Protein AF-A0A8H3BWT2-F1 (afdb_monomer)

Structure (mmCIF, N/CA/C/O backbone):
data_AF-A0A8H3BWT2-F1
#
_entry.id   AF-A0A8H3BWT2-F1
#
loop_
_atom_site.group_PDB
_atom_site.id
_atom_site.type_symbol
_atom_site.label_atom_id
_atom_site.label_alt_id
_atom_site.label_comp_id
_atom_site.label_asym_id
_atom_site.label_entity_id
_atom_site.label_seq_id
_atom_site.pdbx_PDB_ins_code
_atom_site.Cartn_x
_atom_site.Cartn_y
_atom_site.Cartn_z
_atom_site.occupancy
_atom_site.B_iso_or_equiv
_atom_site.auth_seq_id
_atom_site.auth_comp_id
_atom_site.auth_asym_id
_atom_site.auth_atom_id
_atom_site.pdbx_PDB_model_num
ATOM 1 N N . MET A 1 1 ? 42.948 -51.005 -4.855 1.00 46.84 1 MET A N 1
ATOM 2 C CA . MET A 1 1 ? 43.057 -49.739 -5.612 1.00 46.84 1 MET A CA 1
ATOM 3 C C . MET A 1 1 ? 42.759 -50.092 -7.062 1.00 46.84 1 MET A C 1
ATOM 5 O O . MET A 1 1 ? 43.559 -50.820 -7.632 1.00 46.84 1 MET A O 1
ATOM 9 N N . PRO A 1 2 ? 41.551 -49.793 -7.567 1.00 38.44 2 PRO A N 1
ATOM 10 C CA . PRO A 1 2 ? 41.119 -48.417 -7.789 1.00 38.44 2 PRO A CA 1
ATOM 11 C C . PRO A 1 2 ? 39.803 -48.060 -7.083 1.00 38.44 2 PRO A C 1
ATOM 13 O O . PRO A 1 2 ? 38.938 -48.896 -6.843 1.00 38.44 2 PRO A O 1
ATOM 16 N N . SER A 1 3 ? 39.710 -46.787 -6.723 1.00 37.66 3 SER A N 1
ATOM 17 C CA . SER A 1 3 ? 38.581 -46.099 -6.108 1.00 37.66 3 SER A CA 1
ATOM 18 C C . SER A 1 3 ? 37.602 -45.623 -7.184 1.00 37.66 3 SER A C 1
ATOM 20 O O . SER A 1 3 ? 37.907 -44.688 -7.923 1.00 37.66 3 SER A O 1
ATOM 22 N N . GLY A 1 4 ? 36.430 -46.253 -7.266 1.00 33.81 4 GLY A N 1
ATOM 23 C CA . GLY A 1 4 ? 35.291 -45.759 -8.039 1.00 33.81 4 GLY A CA 1
ATOM 24 C C . GLY A 1 4 ? 34.368 -44.949 -7.133 1.00 33.81 4 GLY A C 1
ATOM 25 O O . GLY A 1 4 ? 33.577 -45.523 -6.394 1.00 33.81 4 GLY A O 1
ATOM 26 N N . SER A 1 5 ? 34.502 -43.624 -7.162 1.00 36.56 5 SER A N 1
ATOM 27 C CA . SER A 1 5 ? 33.557 -42.695 -6.537 1.00 36.56 5 SER A CA 1
ATOM 28 C C . SER A 1 5 ? 32.309 -42.600 -7.417 1.00 36.56 5 SER A C 1
ATOM 30 O O . SER A 1 5 ? 32.328 -41.947 -8.459 1.00 36.56 5 SER A O 1
ATOM 32 N N . SER A 1 6 ? 31.235 -43.286 -7.033 1.00 37.12 6 SER A N 1
ATOM 33 C CA . SER A 1 6 ? 29.903 -43.076 -7.599 1.00 37.12 6 SER A CA 1
ATOM 34 C C . SER A 1 6 ? 29.218 -41.949 -6.827 1.00 37.12 6 SER A C 1
ATOM 36 O O . SER A 1 6 ? 28.710 -42.164 -5.725 1.00 37.12 6 SER A O 1
ATOM 38 N N . ALA A 1 7 ? 29.229 -40.740 -7.389 1.00 36.50 7 ALA A N 1
ATOM 39 C CA . ALA A 1 7 ? 28.410 -39.635 -6.904 1.00 36.50 7 ALA A CA 1
ATOM 40 C C . ALA A 1 7 ? 26.917 -39.985 -7.076 1.00 36.50 7 ALA A C 1
ATOM 42 O O . ALA A 1 7 ? 26.536 -40.468 -8.146 1.00 36.50 7 ALA A O 1
ATOM 43 N N . PRO A 1 8 ? 26.054 -39.758 -6.072 1.00 32.72 8 PRO A N 1
ATOM 44 C CA . PRO A 1 8 ? 24.625 -39.930 -6.253 1.00 32.72 8 PRO A CA 1
ATOM 45 C C . PRO A 1 8 ? 24.101 -38.784 -7.123 1.00 32.72 8 PRO A C 1
ATOM 47 O O . PRO A 1 8 ? 24.243 -37.609 -6.790 1.00 32.72 8 PRO A O 1
ATOM 50 N N . SER A 1 9 ? 23.491 -39.138 -8.251 1.00 33.38 9 SER A N 1
ATOM 51 C CA . SER A 1 9 ? 22.691 -38.237 -9.074 1.00 33.38 9 SER A CA 1
ATOM 52 C C . SER A 1 9 ? 21.528 -37.705 -8.235 1.00 33.38 9 SER A C 1
ATOM 54 O O . SER A 1 9 ? 20.567 -38.429 -7.965 1.00 33.38 9 SER A O 1
ATOM 56 N N . SER A 1 10 ? 21.607 -36.449 -7.804 1.00 34.12 10 SER A N 1
ATOM 57 C CA . SER A 1 10 ? 20.478 -35.746 -7.206 1.00 34.12 10 SER A CA 1
ATOM 58 C C . SER A 1 10 ? 19.463 -35.447 -8.305 1.00 34.12 10 SER A C 1
ATOM 60 O O . SER A 1 10 ? 19.559 -34.437 -9.000 1.00 34.12 10 SER A O 1
ATOM 62 N N . ALA A 1 11 ? 18.498 -36.346 -8.488 1.00 32.56 11 ALA A N 1
ATOM 63 C CA . ALA A 1 11 ? 17.270 -36.013 -9.185 1.00 32.56 11 ALA A CA 1
ATOM 64 C C . ALA A 1 11 ? 16.617 -34.855 -8.418 1.00 32.56 11 ALA A C 1
ATOM 66 O O . ALA A 1 11 ? 16.155 -35.036 -7.291 1.00 32.56 11 ALA A O 1
ATOM 67 N N . SER A 1 12 ? 16.625 -33.654 -8.998 1.00 37.91 12 SER A N 1
ATOM 68 C CA . SER A 1 12 ? 15.836 -32.536 -8.498 1.00 37.91 12 SER A CA 1
ATOM 69 C C . SER A 1 12 ? 14.369 -32.899 -8.705 1.00 37.91 12 SER A C 1
ATOM 71 O O . SER A 1 12 ? 13.785 -32.644 -9.758 1.00 37.91 12 SER A O 1
ATOM 73 N N . SER A 1 13 ? 13.774 -33.565 -7.718 1.00 38.09 13 SER A N 1
ATOM 74 C CA . SER A 1 13 ? 12.328 -33.672 -7.621 1.00 38.09 13 SER A CA 1
ATOM 75 C C . SER A 1 13 ? 11.798 -32.243 -7.575 1.00 38.09 13 SER A C 1
ATOM 77 O O . SER A 1 13 ? 12.021 -31.546 -6.583 1.00 38.09 13 SER A O 1
ATOM 79 N N . GLY A 1 14 ? 11.174 -31.795 -8.665 1.00 44.41 14 GLY A N 1
ATOM 80 C CA . GLY A 1 14 ? 10.515 -30.499 -8.771 1.00 44.41 14 GLY A CA 1
ATOM 81 C C . GLY A 1 14 ? 9.333 -30.436 -7.814 1.00 44.41 14 GLY A C 1
ATOM 82 O O . GLY A 1 14 ? 8.190 -30.601 -8.222 1.00 44.41 14 GLY A O 1
ATOM 83 N N . ARG A 1 15 ? 9.613 -30.257 -6.522 1.00 41.34 15 ARG A N 1
ATOM 84 C CA . ARG A 1 15 ? 8.607 -29.841 -5.556 1.00 41.34 15 ARG A CA 1
ATOM 85 C C . ARG A 1 15 ? 8.351 -28.367 -5.815 1.00 41.34 15 ARG A C 1
ATOM 87 O O . ARG A 1 15 ? 9.268 -27.556 -5.698 1.00 41.34 15 ARG A O 1
ATOM 94 N N . SER A 1 16 ? 7.119 -28.062 -6.199 1.00 50.91 16 SER A N 1
ATOM 95 C CA . SER A 1 16 ? 6.571 -26.715 -6.178 1.00 50.91 16 SER A CA 1
ATOM 96 C C . SER A 1 16 ? 6.899 -26.072 -4.827 1.00 50.91 16 SER A C 1
ATOM 98 O O . SER A 1 16 ? 6.669 -26.649 -3.765 1.00 50.91 16 SER A O 1
ATOM 100 N N . SER A 1 17 ? 7.517 -24.892 -4.861 1.00 54.22 17 SER A N 1
ATOM 101 C CA . SER A 1 17 ? 7.654 -24.044 -3.678 1.00 54.22 17 SER A CA 1
ATOM 102 C C . SER A 1 17 ? 6.251 -23.663 -3.175 1.00 54.22 17 SER A C 1
ATOM 104 O O . SER A 1 17 ? 5.370 -23.437 -4.008 1.00 54.22 17 SER A O 1
ATOM 106 N N . PRO A 1 18 ? 6.016 -23.509 -1.860 1.00 53.41 18 PRO A N 1
ATOM 107 C CA . PRO A 1 18 ? 4.756 -22.976 -1.331 1.00 53.41 18 PRO A CA 1
ATOM 108 C C . PRO A 1 18 ? 4.346 -21.643 -1.978 1.00 53.41 18 PRO A C 1
ATOM 110 O O . PRO A 1 18 ? 3.163 -21.369 -2.149 1.00 53.41 18 PRO A O 1
ATOM 113 N N . VAL A 1 19 ? 5.327 -20.843 -2.413 1.00 51.91 19 VAL A N 1
ATOM 114 C CA . VAL A 1 19 ? 5.104 -19.622 -3.203 1.00 51.91 19 VAL A CA 1
ATOM 115 C C . VAL A 1 19 ? 4.586 -19.958 -4.601 1.00 51.91 19 VAL A C 1
ATOM 117 O O . VAL A 1 19 ? 3.608 -19.369 -5.042 1.00 51.91 19 VAL A O 1
ATOM 120 N N . SER A 1 20 ? 5.156 -20.954 -5.283 1.00 56.00 20 SER A N 1
ATOM 121 C CA . SER A 1 20 ? 4.643 -21.390 -6.590 1.00 56.00 20 SER A CA 1
ATOM 122 C C . SER A 1 20 ? 3.237 -21.990 -6.523 1.00 56.00 20 SER A C 1
ATOM 124 O O . SER A 1 20 ? 2.512 -21.897 -7.500 1.00 56.00 20 SER A O 1
ATOM 126 N N . GLU A 1 21 ? 2.820 -22.552 -5.384 1.00 60.03 21 GLU A N 1
ATOM 127 C CA . GLU A 1 21 ? 1.434 -22.993 -5.174 1.00 60.03 21 GLU A CA 1
ATOM 128 C C . GLU A 1 21 ? 0.511 -21.808 -4.875 1.00 60.03 21 GLU A C 1
ATOM 130 O O . GLU A 1 21 ? -0.537 -21.681 -5.510 1.00 60.03 21 GLU A O 1
ATOM 135 N N . ALA A 1 22 ? 0.928 -20.895 -3.989 1.00 61.72 22 ALA A N 1
ATOM 136 C CA . ALA A 1 22 ? 0.181 -19.681 -3.649 1.00 61.72 22 ALA A CA 1
ATOM 137 C C . ALA A 1 22 ? -0.027 -18.747 -4.854 1.00 61.72 22 ALA A C 1
ATOM 139 O O . ALA A 1 22 ? -1.056 -18.083 -4.954 1.00 61.72 22 ALA A O 1
ATOM 140 N N . PHE A 1 23 ? 0.924 -18.731 -5.790 1.00 63.38 23 PHE A N 1
ATOM 141 C CA . PHE A 1 23 ? 0.876 -17.941 -7.021 1.00 63.38 23 PHE A CA 1
ATOM 142 C C . PHE A 1 23 ? 0.720 -18.805 -8.281 1.00 63.38 23 PHE A C 1
ATOM 144 O O . PHE A 1 23 ? 0.950 -18.317 -9.382 1.00 63.38 23 PHE A O 1
ATOM 151 N N . SER A 1 24 ? 0.287 -20.064 -8.153 1.00 51.22 24 SER A N 1
ATOM 152 C CA . SER A 1 24 ? 0.116 -20.997 -9.286 1.00 51.22 24 SER A CA 1
ATOM 153 C C . SER A 1 24 ? -0.870 -20.506 -10.354 1.00 51.22 24 SER A C 1
ATOM 155 O O . SER A 1 24 ? -0.770 -20.900 -11.512 1.00 51.22 24 SER A O 1
ATOM 157 N N . GLY A 1 25 ? -1.801 -19.618 -9.985 1.00 44.16 25 GLY A N 1
ATOM 158 C CA . GLY A 1 25 ? -2.715 -18.942 -10.914 1.00 44.16 25 GLY A CA 1
ATOM 159 C C . GLY A 1 25 ? -2.110 -17.736 -11.645 1.00 44.16 25 GLY A C 1
ATOM 160 O O . GLY A 1 25 ? -2.735 -17.199 -12.558 1.00 44.16 25 GLY A O 1
ATOM 161 N N . PHE A 1 26 ? -0.908 -17.298 -11.267 1.00 43.75 26 PHE A N 1
ATOM 162 C CA . PHE A 1 26 ? -0.169 -16.228 -11.929 1.00 43.75 26 PHE A CA 1
ATOM 163 C C . PHE A 1 26 ? 0.691 -16.857 -13.034 1.00 43.75 26 PHE A C 1
ATOM 165 O O . PHE A 1 26 ? 1.885 -17.090 -12.856 1.00 43.75 26 PHE A O 1
ATOM 172 N N . SER A 1 27 ? 0.065 -17.219 -14.162 1.00 40.38 27 SER A N 1
ATOM 173 C CA . SER A 1 27 ? 0.785 -17.814 -15.298 1.00 40.38 27 SER A CA 1
ATOM 174 C C . SER A 1 27 ? 1.920 -16.883 -15.732 1.00 40.38 27 SER A C 1
ATOM 176 O O . SER A 1 27 ? 1.685 -15.745 -16.139 1.00 40.38 27 SER A O 1
ATOM 178 N N . ALA A 1 28 ? 3.152 -17.388 -15.672 1.00 44.16 28 ALA A N 1
ATOM 179 C CA . ALA A 1 28 ? 4.341 -16.746 -16.228 1.00 44.16 28 ALA A CA 1
ATOM 180 C C . ALA A 1 28 ? 4.421 -16.882 -17.761 1.00 44.16 28 ALA A C 1
ATOM 182 O O . ALA A 1 28 ? 5.442 -16.536 -18.355 1.00 44.16 28 ALA A O 1
ATOM 183 N N . ASP A 1 29 ? 3.351 -17.350 -18.412 1.00 38.25 29 ASP A N 1
ATOM 184 C CA . ASP A 1 29 ? 3.233 -17.390 -19.867 1.00 38.25 29 ASP A CA 1
ATOM 185 C C . ASP A 1 29 ? 2.978 -15.977 -20.397 1.00 38.25 29 ASP A C 1
ATOM 187 O O . ASP A 1 29 ? 1.915 -15.625 -20.911 1.00 38.25 29 ASP A O 1
ATOM 191 N N . SER A 1 30 ? 3.992 -15.123 -20.291 1.00 44.81 30 SER A N 1
ATOM 192 C CA . SER A 1 30 ? 4.161 -14.103 -21.304 1.00 44.81 30 SER A CA 1
ATOM 193 C C . SER A 1 30 ? 4.631 -14.820 -22.564 1.00 44.81 30 SER A C 1
ATOM 195 O O . SER A 1 30 ? 5.834 -14.930 -22.803 1.00 44.81 30 SER A O 1
ATOM 197 N N . ASP A 1 31 ? 3.688 -15.292 -23.378 1.00 38.16 31 ASP A N 1
ATOM 198 C CA . ASP A 1 31 ? 3.945 -15.589 -24.785 1.00 38.16 31 ASP A CA 1
ATOM 199 C C . ASP A 1 31 ? 4.340 -14.275 -25.476 1.00 38.16 31 ASP A C 1
ATOM 201 O O . ASP A 1 31 ? 3.558 -13.604 -26.153 1.00 38.16 31 ASP A O 1
ATOM 205 N N . VAL A 1 32 ? 5.594 -13.865 -25.297 1.00 45.97 32 VAL A N 1
ATOM 206 C CA . VAL A 1 32 ? 6.267 -12.986 -26.244 1.00 45.97 32 VAL A CA 1
ATOM 207 C C . VAL A 1 32 ? 6.689 -13.899 -27.384 1.00 45.97 32 VAL A C 1
ATOM 209 O O . VAL A 1 32 ? 7.834 -14.342 -27.472 1.00 45.97 32 VAL A O 1
ATOM 212 N N . SER A 1 33 ? 5.712 -14.238 -28.231 1.00 36.94 33 SER A N 1
ATOM 213 C CA . SER A 1 33 ? 5.951 -14.972 -29.467 1.00 36.94 33 SER A CA 1
ATOM 214 C C . SER A 1 33 ? 7.025 -14.235 -30.265 1.00 36.94 33 SER A C 1
ATOM 216 O O . SER A 1 33 ? 6.806 -13.145 -30.796 1.00 36.94 33 SER A O 1
ATOM 218 N N . SER A 1 34 ? 8.215 -14.831 -30.325 1.00 40.00 34 SER A N 1
ATOM 219 C CA . SER A 1 34 ? 9.343 -14.361 -31.130 1.00 40.00 34 SER A CA 1
ATOM 220 C C . SER A 1 34 ? 9.176 -14.850 -32.565 1.00 40.00 34 SER A C 1
ATOM 222 O O . SER A 1 34 ? 10.038 -15.518 -33.128 1.00 40.00 34 SER A O 1
ATOM 224 N N . SER A 1 35 ? 8.024 -14.565 -33.160 1.00 46.50 35 SER A N 1
ATOM 225 C CA . SER A 1 35 ? 7.781 -14.820 -34.570 1.00 46.50 35 SER A CA 1
ATOM 226 C C . SER A 1 35 ? 6.892 -13.712 -35.100 1.00 46.50 35 SER A C 1
ATOM 228 O O . SER A 1 35 ? 5.804 -13.513 -34.580 1.00 46.50 35 SER A O 1
ATOM 230 N N . ASN A 1 36 ? 7.405 -12.939 -36.062 1.00 41.62 36 ASN A N 1
ATOM 231 C CA . ASN A 1 36 ? 6.625 -12.333 -37.143 1.00 41.62 36 ASN A CA 1
ATOM 232 C C . ASN A 1 36 ? 7.563 -11.658 -38.153 1.00 41.62 36 ASN A C 1
ATOM 234 O O . ASN A 1 36 ? 7.698 -10.439 -38.224 1.00 41.62 36 ASN A O 1
ATOM 238 N N . THR A 1 37 ? 8.179 -12.481 -39.000 1.00 47.28 37 THR A N 1
ATOM 239 C CA . THR A 1 37 ? 8.434 -12.087 -40.388 1.00 47.28 37 THR A CA 1
ATOM 240 C C . THR A 1 37 ? 7.122 -12.277 -41.145 1.00 47.28 37 THR A C 1
ATOM 242 O O . THR A 1 37 ? 6.870 -13.356 -41.666 1.00 47.28 37 THR A O 1
ATOM 245 N N . SER A 1 38 ? 6.247 -11.270 -41.153 1.00 41.75 38 SER A N 1
ATOM 246 C CA . SER A 1 38 ? 5.152 -11.140 -42.128 1.00 41.75 38 SER A CA 1
ATOM 247 C C . SER A 1 38 ? 4.589 -9.722 -42.086 1.00 41.75 38 SER A C 1
ATOM 249 O O . SER A 1 38 ? 4.064 -9.254 -41.082 1.00 41.75 38 SER A O 1
ATOM 251 N N . THR A 1 39 ? 4.755 -9.019 -43.198 1.00 48.47 39 THR A N 1
ATOM 252 C CA . THR A 1 39 ? 4.295 -7.656 -43.450 1.00 48.47 39 THR A CA 1
ATOM 253 C C . THR A 1 39 ? 2.776 -7.612 -43.639 1.00 48.47 39 THR A C 1
ATOM 255 O O . THR A 1 39 ? 2.290 -7.833 -44.745 1.00 48.47 39 THR A O 1
ATOM 258 N N . SER A 1 40 ? 2.023 -7.275 -42.591 1.00 43.25 40 SER A N 1
ATOM 259 C CA . SER A 1 40 ? 0.648 -6.766 -42.714 1.00 43.25 40 SER A CA 1
ATOM 260 C C . SER A 1 40 ? 0.244 -5.985 -41.458 1.00 43.25 40 SER A C 1
ATOM 262 O O . SER A 1 40 ? 0.289 -6.538 -40.366 1.00 43.25 40 SER A O 1
ATOM 264 N N . SER A 1 41 ? -0.185 -4.727 -41.648 1.00 44.03 41 SER A N 1
ATOM 265 C CA . SER A 1 41 ? -0.594 -3.724 -40.640 1.00 44.03 41 SER A CA 1
ATOM 266 C C . SER A 1 41 ? 0.546 -3.052 -39.847 1.00 44.03 41 SER A C 1
ATOM 268 O O . SER A 1 41 ? 0.853 -3.394 -38.712 1.00 44.03 41 SER A O 1
ATOM 270 N N . LEU A 1 42 ? 1.160 -2.022 -40.441 1.00 47.16 42 LEU A N 1
ATOM 271 C CA . LEU A 1 42 ? 2.241 -1.223 -39.837 1.00 47.16 42 LEU A CA 1
ATOM 272 C C . LEU A 1 42 ? 1.802 -0.293 -38.681 1.00 47.16 42 LEU A C 1
ATOM 274 O O . LEU A 1 42 ? 2.648 0.410 -38.136 1.00 47.16 42 LEU A O 1
ATOM 278 N N . PHE A 1 43 ? 0.522 -0.283 -38.284 1.00 47.41 43 PHE A N 1
ATOM 279 C CA . PHE A 1 43 ? 0.013 0.639 -37.255 1.00 47.41 43 PHE A CA 1
ATOM 280 C C . PHE A 1 43 ? -0.937 0.029 -36.210 1.00 47.41 43 PHE A C 1
ATOM 282 O O . PHE A 1 43 ? -1.535 0.786 -35.455 1.00 47.41 43 PHE A O 1
ATOM 289 N N . ASP A 1 44 ? -1.024 -1.299 -36.078 1.00 49.03 44 ASP A N 1
ATOM 290 C CA . ASP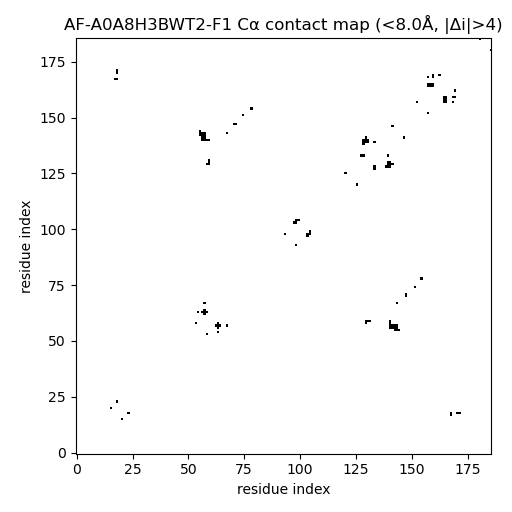 A 1 44 ? -1.925 -1.933 -35.091 1.00 49.03 44 ASP A CA 1
ATOM 291 C C . ASP A 1 44 ? -1.211 -2.879 -34.102 1.00 49.03 44 ASP A C 1
ATOM 293 O O . ASP A 1 44 ? -1.704 -3.930 -33.708 1.00 49.03 44 ASP A O 1
ATOM 297 N N . THR A 1 45 ? 0.021 -2.535 -33.713 1.00 52.59 45 THR A N 1
ATOM 298 C CA . THR A 1 45 ? 0.800 -3.274 -32.686 1.00 52.59 45 THR A CA 1
ATOM 299 C C . THR A 1 45 ? 1.376 -2.357 -31.599 1.00 52.59 45 THR A C 1
ATOM 301 O O . THR A 1 45 ? 1.951 -2.824 -30.612 1.00 52.59 45 THR A O 1
ATOM 304 N N . SER A 1 46 ? 1.265 -1.035 -31.767 1.00 54.75 46 SER A N 1
ATOM 305 C CA . SER A 1 46 ? 1.651 -0.056 -30.744 1.00 54.75 46 SER A CA 1
ATOM 306 C C . SER A 1 46 ? 0.576 0.093 -29.670 1.00 54.75 46 SER A C 1
ATOM 308 O O . SER A 1 46 ? 0.934 0.227 -28.502 1.00 54.75 46 SER A O 1
ATOM 310 N N . CYS A 1 47 ? -0.705 -0.005 -30.054 1.00 59.50 47 CYS A N 1
ATOM 311 C CA . CYS A 1 47 ? -1.845 0.098 -29.145 1.00 59.50 47 CYS A CA 1
ATOM 312 C C . CYS A 1 47 ? -1.745 -0.969 -28.048 1.00 59.50 47 CYS A C 1
ATOM 314 O O . CYS A 1 47 ? -1.547 -0.639 -26.889 1.00 59.50 47 CYS A O 1
ATOM 316 N N . THR A 1 48 ? -1.652 -2.249 -28.416 1.00 79.75 48 THR A N 1
ATOM 317 C CA . THR A 1 48 ? -1.701 -3.360 -27.448 1.00 79.75 48 THR A CA 1
ATOM 318 C C . THR A 1 48 ? -0.564 -3.364 -26.419 1.00 79.75 48 THR A C 1
ATOM 320 O O . THR A 1 48 ? -0.783 -3.696 -25.255 1.00 79.75 48 THR A O 1
ATOM 323 N N . ARG A 1 49 ? 0.669 -2.991 -26.797 1.00 84.75 49 ARG A N 1
ATOM 324 C CA . ARG A 1 49 ? 1.795 -2.904 -25.843 1.00 84.75 49 ARG A CA 1
ATOM 325 C C . ARG A 1 49 ? 1.688 -1.685 -24.936 1.00 84.75 49 ARG A C 1
ATOM 327 O O . ARG A 1 49 ? 2.016 -1.787 -23.756 1.00 84.75 49 ARG A O 1
ATOM 334 N N . HIS A 1 50 ? 1.257 -0.552 -25.483 1.00 88.38 50 HIS A N 1
ATOM 335 C CA . HIS A 1 50 ? 1.055 0.653 -24.694 1.00 88.38 50 HIS A CA 1
ATOM 336 C C . HIS A 1 50 ? -0.119 0.485 -23.727 1.00 88.38 50 HIS A C 1
ATOM 338 O O . HIS A 1 50 ? 0.026 0.828 -22.562 1.00 88.38 50 HIS A O 1
ATOM 344 N N . ASP A 1 51 ? -1.204 -0.158 -24.162 1.00 91.50 51 ASP A N 1
ATOM 345 C CA . ASP A 1 51 ? -2.361 -0.506 -23.333 1.00 91.50 51 ASP A CA 1
ATOM 346 C C . ASP A 1 51 ? -1.944 -1.385 -22.144 1.00 91.50 51 ASP A C 1
ATOM 348 O O . ASP A 1 51 ? -2.316 -1.118 -21.001 1.00 91.50 51 ASP A O 1
ATOM 352 N N . ARG A 1 52 ? -1.090 -2.394 -22.384 1.00 91.56 52 ARG A N 1
ATOM 353 C CA . ARG A 1 52 ? -0.538 -3.248 -21.316 1.00 91.56 52 ARG A CA 1
ATOM 354 C C . ARG A 1 52 ? 0.258 -2.457 -20.282 1.00 91.56 52 ARG A C 1
ATOM 356 O O . ARG A 1 52 ? 0.095 -2.701 -19.092 1.00 91.56 52 ARG A O 1
ATOM 363 N N . LEU A 1 53 ? 1.110 -1.530 -20.721 1.00 91.88 53 LEU A N 1
ATOM 364 C CA . LEU A 1 53 ? 1.861 -0.663 -19.808 1.00 91.88 53 LEU A CA 1
ATOM 365 C C . LEU A 1 53 ? 0.936 0.319 -19.089 1.00 91.88 53 LEU A C 1
ATOM 367 O O . LEU A 1 53 ? 1.096 0.534 -17.894 1.00 91.88 53 LEU A O 1
ATOM 371 N N . GLY A 1 54 ? -0.059 0.866 -19.787 1.00 93.88 54 GLY A N 1
ATOM 372 C CA . GLY A 1 54 ? -1.067 1.755 -19.220 1.00 93.88 54 GLY A CA 1
ATOM 373 C C . GLY A 1 54 ? -1.826 1.118 -18.057 1.00 93.88 54 GLY A C 1
ATOM 374 O O . GLY A 1 54 ? -2.172 1.816 -17.113 1.00 93.88 54 GLY A O 1
ATOM 375 N N . ALA A 1 55 ? -2.009 -0.206 -18.064 1.00 95.25 55 ALA A N 1
ATOM 376 C CA . ALA A 1 55 ? -2.643 -0.942 -16.970 1.00 95.25 55 ALA A CA 1
ATOM 377 C C . ALA A 1 55 ? -1.775 -1.078 -15.700 1.00 95.25 55 ALA A C 1
ATOM 379 O O . ALA A 1 55 ? -2.289 -1.448 -14.646 1.00 95.25 55 ALA A O 1
ATOM 380 N N . TRP A 1 56 ? -0.465 -0.820 -15.771 1.00 96.00 56 TRP A N 1
ATOM 381 C CA . TRP A 1 56 ? 0.453 -1.000 -14.637 1.00 96.00 56 TRP A CA 1
ATOM 382 C C . TRP A 1 56 ? 0.604 0.237 -13.753 1.00 96.00 56 TRP A C 1
ATOM 384 O O . TRP A 1 56 ? 1.218 0.133 -12.694 1.00 96.00 56 TRP A O 1
ATOM 394 N N . PHE A 1 57 ? 0.059 1.385 -14.150 1.00 97.25 57 PHE A N 1
ATOM 395 C CA . PHE A 1 57 ? 0.230 2.663 -13.452 1.00 97.25 57 PHE A CA 1
ATOM 396 C C . PHE A 1 57 ? -1.119 3.304 -13.133 1.00 97.25 57 PHE A C 1
ATOM 398 O O . PHE A 1 57 ? -2.136 2.969 -13.740 1.00 97.25 57 PHE A O 1
ATOM 405 N N . LEU A 1 58 ? -1.140 4.231 -12.173 1.00 97.44 58 LEU A N 1
ATOM 406 C CA . LEU A 1 58 ? -2.358 4.976 -11.851 1.00 97.44 58 LEU A CA 1
ATOM 407 C C . LEU A 1 58 ? -2.704 5.964 -12.973 1.00 97.44 58 LEU A C 1
ATOM 409 O O . LEU A 1 58 ? -3.878 6.123 -13.322 1.00 97.44 58 LEU A O 1
ATOM 413 N N . GLY A 1 59 ? -1.664 6.567 -13.548 1.00 96.38 59 GLY A N 1
ATOM 414 C CA . GLY A 1 59 ? -1.739 7.436 -14.709 1.00 96.38 59 GLY A CA 1
ATOM 415 C C 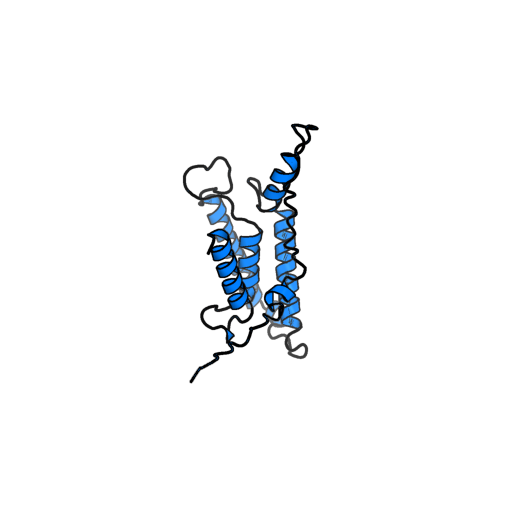. GLY A 1 59 ? -1.664 8.928 -14.352 1.00 96.38 59 GLY A C 1
ATOM 416 O O . GLY A 1 59 ? -2.004 9.327 -13.231 1.00 96.38 59 GLY A O 1
ATOM 417 N N . PRO A 1 60 ? -1.235 9.790 -15.296 1.00 96.69 60 PRO A N 1
ATOM 418 C CA . PRO A 1 60 ? -1.011 11.218 -15.051 1.00 96.69 60 PRO A CA 1
ATOM 419 C C . PRO A 1 60 ? -2.225 11.996 -14.538 1.00 96.69 60 PRO A C 1
ATOM 421 O O . PRO A 1 60 ? -2.070 13.074 -13.951 1.00 96.69 60 PRO A O 1
ATOM 424 N N . LYS A 1 61 ? -3.432 11.502 -14.818 1.00 97.00 61 LYS A N 1
ATOM 425 C CA . LYS A 1 61 ? -4.712 12.081 -14.397 1.00 97.00 61 LYS A CA 1
ATOM 426 C C . LYS A 1 61 ? -5.538 11.107 -13.564 1.00 97.00 61 LYS A C 1
ATOM 428 O O . LYS A 1 61 ? -6.736 11.325 -13.401 1.00 97.00 61 LYS A O 1
ATOM 433 N N . ALA A 1 62 ? -4.890 10.091 -13.000 1.00 97.25 62 ALA A N 1
ATOM 434 C CA . ALA A 1 62 ? -5.526 9.031 -12.239 1.00 97.25 62 ALA A CA 1
ATOM 435 C C . ALA A 1 62 ? -6.614 8.292 -13.038 1.00 97.25 62 ALA A C 1
ATOM 437 O O . ALA A 1 62 ? -7.669 7.940 -12.512 1.00 97.25 62 ALA A O 1
ATOM 438 N N . GLU A 1 63 ? -6.345 8.049 -14.320 1.00 98.12 63 GLU A N 1
ATOM 439 C CA . GLU A 1 63 ? -7.224 7.359 -15.264 1.00 98.12 63 GLU A CA 1
ATOM 440 C C . GLU A 1 63 ? -7.660 5.983 -14.731 1.00 98.12 63 GLU A C 1
ATOM 442 O O . GLU A 1 63 ? -8.811 5.583 -14.907 1.00 98.12 63 GLU A O 1
ATOM 447 N N . ASN A 1 64 ? -6.779 5.305 -13.986 1.00 97.94 64 ASN A N 1
ATOM 448 C CA . ASN A 1 64 ? -7.028 3.982 -13.410 1.00 97.94 64 ASN A CA 1
ATOM 449 C C . ASN A 1 64 ? -7.484 4.007 -11.937 1.00 97.94 64 ASN A C 1
ATOM 451 O O . ASN A 1 64 ? -7.470 2.973 -11.265 1.00 97.94 64 ASN A O 1
ATOM 455 N N . ILE A 1 65 ? -7.921 5.155 -11.400 1.00 97.88 65 ILE A N 1
ATOM 456 C CA . ILE A 1 65 ? -8.295 5.278 -9.977 1.00 97.88 65 ILE A CA 1
ATOM 457 C C . ILE A 1 65 ? -9.444 4.350 -9.562 1.00 97.88 65 ILE A C 1
ATOM 459 O O . ILE A 1 65 ? -9.491 3.898 -8.418 1.00 97.88 65 ILE A O 1
ATOM 463 N N . GLY A 1 66 ? -10.365 4.049 -10.483 1.00 98.38 66 GLY A N 1
ATOM 464 C CA . GLY A 1 66 ? -11.456 3.104 -10.238 1.00 98.38 66 GLY A CA 1
ATOM 465 C C . GLY A 1 66 ? -10.931 1.709 -9.898 1.00 98.38 66 GLY A C 1
ATOM 466 O O . GLY A 1 66 ? -11.349 1.125 -8.898 1.00 98.38 66 GLY A O 1
ATOM 467 N N . PHE A 1 67 ? -9.949 1.230 -10.667 1.00 98.12 67 PHE A N 1
ATOM 468 C CA . PHE A 1 67 ? -9.288 -0.050 -10.422 1.00 98.12 67 PHE A CA 1
ATOM 469 C C . PHE A 1 67 ? -8.504 -0.037 -9.112 1.00 98.12 67 PHE A C 1
ATOM 471 O O . PHE A 1 67 ? -8.636 -0.967 -8.324 1.00 98.12 67 PHE A O 1
ATOM 478 N N . LEU A 1 68 ? -7.759 1.037 -8.819 1.00 97.88 68 LEU A N 1
ATOM 479 C CA . LEU A 1 68 ? -7.029 1.149 -7.552 1.00 97.88 68 LEU A CA 1
ATOM 480 C C . LEU A 1 68 ? -7.968 1.017 -6.342 1.00 97.88 68 LEU A C 1
ATOM 482 O O . LEU A 1 68 ? -7.689 0.239 -5.434 1.00 97.88 68 LEU A O 1
ATOM 486 N N . LYS A 1 69 ? -9.104 1.727 -6.341 1.00 98.25 69 LYS A N 1
ATOM 487 C CA . LYS A 1 69 ? -10.107 1.621 -5.266 1.00 98.25 69 LYS A CA 1
ATOM 488 C C . LYS A 1 69 ? -10.658 0.202 -5.136 1.00 98.25 69 LYS A C 1
ATOM 490 O O . LYS A 1 69 ? -10.789 -0.297 -4.023 1.00 98.25 69 LYS A O 1
ATOM 495 N N . GLN A 1 70 ? -10.953 -0.449 -6.261 1.00 98.38 70 GLN A N 1
ATOM 496 C CA . GLN A 1 70 ? -11.421 -1.833 -6.268 1.00 98.38 70 GLN A CA 1
ATOM 497 C C . GLN A 1 70 ? -10.378 -2.782 -5.664 1.00 98.38 70 GLN A C 1
ATOM 499 O O . GLN A 1 70 ? -10.721 -3.581 -4.800 1.00 98.38 70 GLN A O 1
ATOM 504 N N . PHE A 1 71 ? -9.112 -2.670 -6.069 1.00 98.00 71 PHE A N 1
ATOM 505 C CA . PHE A 1 71 ? -8.042 -3.523 -5.557 1.00 98.00 71 PHE A CA 1
ATOM 506 C C . PHE A 1 71 ? -7.791 -3.311 -4.064 1.00 98.00 71 PHE A C 1
ATOM 508 O O . PHE A 1 71 ? -7.621 -4.287 -3.341 1.00 98.00 71 PHE A O 1
ATOM 515 N N . LEU A 1 72 ? -7.817 -2.065 -3.582 1.00 97.88 72 LEU A N 1
ATOM 516 C CA . LEU A 1 72 ? -7.676 -1.775 -2.152 1.00 97.88 72 LEU A CA 1
ATOM 517 C C . LEU A 1 72 ? -8.827 -2.364 -1.326 1.00 97.88 72 LEU A C 1
ATOM 519 O O . LEU A 1 72 ? -8.575 -2.911 -0.254 1.00 97.88 72 LEU A O 1
ATOM 523 N N . ASN A 1 73 ? -10.061 -2.323 -1.838 1.00 98.25 73 ASN A N 1
ATOM 524 C CA . ASN A 1 73 ? -11.190 -3.000 -1.196 1.00 98.25 73 ASN A CA 1
ATOM 525 C C . ASN A 1 73 ? -10.980 -4.517 -1.162 1.00 98.25 73 ASN A C 1
ATOM 527 O O . ASN A 1 73 ? -11.127 -5.118 -0.107 1.00 98.25 73 ASN A O 1
ATOM 531 N N . SER A 1 74 ? -10.544 -5.129 -2.269 1.00 97.94 74 SER A N 1
ATOM 532 C CA . SER A 1 74 ? -10.234 -6.563 -2.280 1.00 97.94 74 SER A CA 1
ATOM 533 C C . SER A 1 74 ? -9.141 -6.926 -1.272 1.00 97.94 74 SER A C 1
ATOM 535 O O . SER A 1 74 ? -9.279 -7.914 -0.562 1.00 97.94 74 SER A O 1
ATOM 537 N N . VAL A 1 75 ? -8.084 -6.117 -1.141 1.00 98.06 75 VAL A N 1
ATOM 538 C CA . VAL A 1 75 ? -7.050 -6.324 -0.112 1.00 98.06 75 VAL A CA 1
ATOM 539 C C . VAL A 1 75 ? -7.649 -6.269 1.299 1.00 98.06 75 VAL A C 1
ATOM 541 O O . VAL A 1 75 ? -7.304 -7.105 2.138 1.00 98.06 75 VAL A O 1
ATOM 544 N N . ALA A 1 76 ? -8.554 -5.324 1.567 1.00 98.00 76 ALA A N 1
ATOM 545 C CA . ALA A 1 76 ? -9.244 -5.227 2.852 1.00 98.00 76 ALA A CA 1
ATOM 546 C C . ALA A 1 76 ? -10.134 -6.455 3.123 1.00 98.00 76 ALA A C 1
ATOM 548 O O . ALA A 1 76 ? -10.031 -7.047 4.198 1.00 98.00 76 ALA A O 1
ATOM 549 N N . ASP A 1 77 ? -10.926 -6.885 2.137 1.00 98.31 77 ASP A N 1
ATOM 550 C CA . ASP A 1 77 ? -11.834 -8.035 2.235 1.00 98.31 77 ASP A CA 1
ATOM 551 C C . ASP A 1 77 ? -11.072 -9.350 2.478 1.00 98.31 77 ASP A C 1
ATOM 553 O O . ASP A 1 77 ? -11.442 -10.158 3.334 1.00 98.31 77 ASP A O 1
ATOM 557 N N . GLU A 1 78 ? -9.975 -9.575 1.747 1.00 97.75 78 GLU A N 1
ATOM 558 C CA . GLU A 1 78 ? -9.109 -10.744 1.938 1.00 97.75 78 GLU A CA 1
ATOM 559 C C . GLU A 1 78 ? -8.450 -10.736 3.323 1.00 97.75 78 GLU A C 1
ATOM 561 O O . GLU A 1 78 ? -8.366 -11.773 3.987 1.00 97.75 78 GLU A O 1
ATOM 566 N N . THR A 1 79 ? -8.026 -9.559 3.793 1.00 97.88 79 THR A N 1
ATOM 567 C CA . THR A 1 79 ? -7.437 -9.395 5.128 1.00 97.88 79 THR A CA 1
ATOM 568 C C . THR A 1 79 ? -8.460 -9.686 6.226 1.00 97.88 79 THR A C 1
ATOM 570 O O . THR A 1 79 ? -8.137 -10.385 7.190 1.00 97.88 79 THR A O 1
ATOM 573 N N . GLU A 1 80 ? -9.696 -9.194 6.092 1.00 97.69 80 GLU A N 1
ATOM 574 C CA . GLU A 1 80 ? -10.786 -9.520 7.017 1.00 97.69 80 GLU A CA 1
ATOM 575 C C . GLU A 1 80 ? -11.032 -11.030 7.042 1.00 97.69 80 GLU A C 1
ATOM 577 O O . GLU A 1 80 ? -11.051 -11.637 8.118 1.00 97.69 80 GLU A O 1
ATOM 582 N N . ARG A 1 81 ? -11.147 -11.661 5.867 1.00 98.00 81 ARG A N 1
ATOM 583 C CA . ARG A 1 81 ? -11.390 -13.103 5.771 1.00 98.00 81 ARG A CA 1
ATOM 584 C C . ARG A 1 81 ? -10.284 -13.917 6.426 1.00 98.00 81 ARG A C 1
ATOM 586 O O . ARG A 1 81 ? -10.586 -14.851 7.165 1.00 98.00 81 ARG A O 1
ATOM 593 N N . ALA A 1 82 ? -9.024 -13.558 6.191 1.00 97.44 82 ALA A N 1
ATOM 594 C CA . ALA A 1 82 ? -7.884 -14.228 6.805 1.00 97.44 82 ALA A CA 1
ATOM 595 C C . ALA A 1 82 ? -7.929 -14.137 8.339 1.00 97.44 82 ALA A C 1
ATOM 597 O O . ALA A 1 82 ? -7.722 -15.141 9.021 1.00 97.44 82 ALA A O 1
ATOM 598 N N . ARG A 1 83 ? -8.258 -12.958 8.888 1.00 97.62 83 ARG A N 1
ATOM 599 C CA . ARG A 1 83 ? -8.363 -12.754 10.342 1.00 97.62 83 ARG A CA 1
ATOM 600 C C . ARG A 1 83 ? -9.536 -13.514 10.961 1.00 97.62 83 ARG A C 1
ATOM 602 O O . ARG A 1 83 ? -9.365 -14.078 12.031 1.00 97.62 83 ARG A O 1
ATOM 609 N N . LEU A 1 84 ? -10.693 -13.563 10.297 1.00 96.94 84 LEU A N 1
ATOM 610 C CA . LEU A 1 84 ? -11.867 -14.306 10.779 1.00 96.94 84 LEU A CA 1
ATOM 611 C C . LEU A 1 84 ? -11.702 -15.829 10.674 1.00 96.94 84 LEU A C 1
ATOM 613 O O . LEU A 1 84 ? -12.289 -16.569 11.461 1.00 96.94 84 LEU A O 1
ATOM 617 N N . ALA A 1 85 ? -10.928 -16.310 9.699 1.00 97.81 85 ALA A N 1
ATOM 618 C CA . ALA A 1 85 ? -10.657 -17.735 9.531 1.00 97.81 85 ALA A CA 1
ATOM 619 C C . ALA A 1 85 ? -9.698 -18.289 10.600 1.00 97.81 85 ALA A C 1
ATOM 621 O O . ALA A 1 85 ? -9.733 -19.485 10.897 1.00 97.81 85 ALA A O 1
ATOM 622 N N . TYR A 1 86 ? -8.841 -17.443 11.178 1.00 97.00 86 TYR A N 1
ATOM 623 C CA . TYR A 1 86 ? -7.933 -17.840 12.247 1.00 97.00 86 TYR A CA 1
ATOM 624 C C . TYR A 1 86 ? -8.667 -17.865 13.591 1.00 97.00 86 TYR A C 1
ATOM 626 O O . TYR A 1 86 ? -9.073 -16.828 14.098 1.00 97.00 86 TYR A O 1
ATOM 634 N N . GLN A 1 87 ? -8.818 -19.060 14.165 1.00 97.50 87 GLN A N 1
ATOM 635 C CA . GLN A 1 87 ? -9.599 -19.304 15.386 1.00 97.50 87 GLN A CA 1
ATOM 636 C C . GLN A 1 87 ? -11.031 -18.731 15.322 1.00 97.50 87 GLN A C 1
ATOM 638 O O . GLN A 1 87 ? -11.377 -17.819 16.068 1.00 97.50 87 GLN A O 1
ATOM 643 N N . PRO A 1 88 ? -11.921 -19.303 14.483 1.00 96.69 88 PRO A N 1
ATOM 644 C CA . PRO A 1 88 ? -13.249 -18.731 14.215 1.00 96.69 88 PRO A CA 1
ATOM 645 C C . PRO A 1 88 ? -14.176 -18.607 15.432 1.00 96.69 88 PRO A C 1
ATOM 647 O O . PRO A 1 88 ? -15.184 -17.907 15.374 1.00 96.69 88 PRO A O 1
ATOM 650 N N . ASN A 1 89 ? -13.873 -19.329 16.512 1.00 97.38 89 ASN A N 1
ATOM 651 C CA . ASN A 1 89 ? -14.669 -19.328 17.736 1.00 97.38 89 ASN A CA 1
ATOM 652 C C . ASN A 1 89 ? -14.248 -18.226 18.721 1.00 97.38 89 ASN A C 1
ATOM 654 O O . ASN A 1 89 ? -14.943 -18.026 19.720 1.00 97.38 89 ASN A O 1
ATOM 658 N N . ASP A 1 90 ? -13.133 -17.532 18.473 1.00 97.25 90 ASP A N 1
ATOM 659 C CA . ASP A 1 90 ? -12.686 -16.446 19.337 1.00 97.25 90 ASP A CA 1
ATOM 660 C C . ASP A 1 90 ? -13.657 -15.255 19.240 1.00 97.25 90 ASP A C 1
ATOM 662 O O . ASP A 1 90 ? -14.113 -14.885 18.150 1.00 97.25 90 ASP A O 1
ATOM 666 N N . PRO A 1 91 ? -14.013 -14.622 20.371 1.00 95.56 91 PRO A N 1
ATOM 667 C CA . PRO A 1 91 ? -14.905 -13.475 20.357 1.00 95.56 91 PRO A CA 1
ATOM 668 C C . PRO A 1 91 ? -14.222 -12.254 19.731 1.00 95.56 91 PRO A C 1
ATOM 670 O O . PRO A 1 91 ? -13.011 -12.055 19.831 1.00 95.56 91 PRO A O 1
ATOM 673 N N . LYS A 1 92 ? -15.024 -11.357 19.148 1.00 95.19 92 LYS A N 1
ATOM 674 C CA . LYS A 1 92 ? -14.523 -10.064 18.667 1.00 95.19 92 LYS A CA 1
ATOM 675 C C . LYS A 1 92 ? -14.034 -9.224 19.848 1.00 95.19 92 LYS A C 1
ATOM 677 O O . LYS A 1 92 ? -14.830 -8.834 20.697 1.00 95.19 92 LYS A O 1
ATOM 682 N N . PHE A 1 93 ? -12.742 -8.901 19.860 1.00 96.81 93 PHE A N 1
ATOM 683 C CA . PHE A 1 93 ? -12.140 -8.062 20.902 1.00 96.81 93 PHE A CA 1
ATOM 684 C C . PHE A 1 93 ? -12.637 -6.607 20.852 1.00 96.81 93 PHE A C 1
ATOM 686 O O . PHE A 1 93 ? -12.837 -5.969 21.881 1.00 96.81 93 PHE A O 1
ATOM 693 N N . ILE A 1 94 ? -12.884 -6.094 19.643 1.00 97.19 94 ILE A N 1
ATOM 694 C CA . ILE A 1 94 ? -13.464 -4.768 19.405 1.00 97.19 94 ILE A CA 1
ATOM 695 C C . ILE A 1 94 ? -14.927 -4.966 18.996 1.00 97.19 94 ILE A C 1
ATOM 697 O O . ILE A 1 94 ? -15.222 -5.361 17.867 1.00 97.19 94 ILE A O 1
ATOM 701 N N . GLY A 1 95 ? -15.841 -4.739 19.941 1.00 96.50 95 GLY A N 1
ATOM 702 C CA . GLY A 1 95 ? -17.286 -4.886 19.749 1.00 96.50 95 GLY A CA 1
ATOM 703 C C . GLY A 1 95 ? -17.989 -3.600 19.301 1.00 96.50 95 GLY A C 1
ATOM 704 O O . GLY A 1 95 ? -17.420 -2.509 19.339 1.00 96.50 95 GLY A O 1
ATOM 705 N N . GLN A 1 96 ? -19.268 -3.721 18.932 1.00 97.25 96 GLN A N 1
ATOM 706 C CA . GLN A 1 96 ? -20.090 -2.585 18.491 1.00 97.25 96 GLN A CA 1
ATOM 707 C C . GLN A 1 96 ? -20.269 -1.514 19.575 1.00 97.25 96 GLN A C 1
ATOM 709 O O . GLN A 1 96 ? -20.280 -0.333 19.255 1.00 97.25 96 GLN A O 1
ATOM 714 N N . GLU A 1 97 ? -20.359 -1.900 20.851 1.00 97.75 97 GLU A N 1
ATOM 715 C CA . GLU A 1 97 ? -20.444 -0.948 21.968 1.00 97.75 97 GLU A CA 1
ATOM 716 C C . GLU A 1 97 ? -19.184 -0.076 22.065 1.00 97.75 97 GLU A C 1
ATOM 718 O O . GLU A 1 97 ? -19.280 1.145 22.174 1.00 97.75 97 GLU A O 1
ATOM 723 N N . MET A 1 98 ? -17.999 -0.690 21.946 1.00 98.38 98 MET A N 1
ATOM 724 C CA . MET A 1 98 ? -16.726 0.036 21.930 1.00 98.38 98 MET A CA 1
ATOM 725 C C . MET A 1 98 ? -16.677 1.003 20.747 1.00 98.38 98 MET A C 1
ATOM 727 O O . MET A 1 98 ? -16.346 2.172 20.933 1.00 98.38 98 MET A O 1
ATOM 731 N N . GLN A 1 99 ? -17.066 0.538 19.555 1.00 98.06 99 GLN A N 1
ATOM 732 C CA . GLN A 1 99 ? -17.127 1.376 18.357 1.00 98.06 99 GLN A CA 1
ATOM 733 C C . GLN A 1 99 ? -18.133 2.524 18.502 1.00 98.06 99 GLN A C 1
ATOM 735 O O . GLN A 1 99 ? -17.868 3.619 18.025 1.00 98.06 99 GLN A O 1
ATOM 740 N N . ALA A 1 100 ? -19.264 2.308 19.174 1.00 98.00 100 ALA A N 1
ATOM 741 C CA . ALA A 1 100 ? -20.281 3.331 19.413 1.00 98.00 100 ALA A CA 1
ATOM 742 C C . ALA A 1 100 ? -19.895 4.336 20.514 1.00 98.00 100 ALA A C 1
ATOM 744 O O . ALA A 1 100 ? -20.567 5.357 20.673 1.00 98.00 100 ALA A O 1
ATOM 745 N N . SER A 1 101 ? -18.832 4.071 21.281 1.00 98.56 101 SER A N 1
ATOM 746 C CA . SER A 1 101 ? -18.390 4.971 22.345 1.00 98.56 101 SER A CA 1
ATOM 747 C C . SER A 1 101 ? -17.917 6.318 21.791 1.00 98.56 101 SER A C 1
ATOM 749 O O . SER A 1 101 ? -17.287 6.403 20.735 1.00 98.56 101 SER A O 1
ATOM 751 N N . SER A 1 102 ? -18.177 7.392 22.541 1.00 98.50 102 SER A N 1
ATOM 752 C CA . SER A 1 102 ? -17.762 8.745 22.155 1.00 98.50 102 SER A CA 1
ATOM 753 C C . SER A 1 102 ? -16.245 8.883 22.035 1.00 98.50 102 SER A C 1
ATOM 755 O O . SER A 1 102 ? -15.771 9.616 21.173 1.00 98.50 102 SER A O 1
ATOM 757 N N . VAL A 1 103 ? -15.487 8.158 22.864 1.00 98.50 103 VAL A N 1
ATOM 758 C CA . VAL A 1 103 ? -14.020 8.141 22.817 1.00 98.50 103 VAL A CA 1
ATOM 759 C C . VAL A 1 103 ? -13.543 7.514 21.510 1.00 98.50 103 VAL A C 1
ATOM 761 O O . VAL A 1 103 ? -12.783 8.144 20.788 1.00 98.50 103 VAL A O 1
ATOM 764 N N . PHE A 1 104 ? -14.046 6.331 21.145 1.00 98.62 104 PHE A N 1
ATOM 765 C CA . PHE A 1 104 ? -13.655 5.670 19.896 1.00 98.62 104 PHE A CA 1
ATOM 766 C C . PHE A 1 104 ? -14.005 6.508 18.661 1.00 98.62 104 PHE A C 1
ATOM 768 O O . PHE A 1 104 ? -13.182 6.666 17.762 1.00 98.62 104 PHE A O 1
ATOM 775 N N . GLN A 1 105 ? -15.215 7.074 18.620 1.00 98.56 105 GLN A N 1
ATOM 776 C CA . GLN A 1 105 ? -15.650 7.929 17.512 1.00 98.56 105 GLN A CA 1
ATOM 777 C C . GLN A 1 105 ? -14.802 9.198 17.395 1.00 98.56 105 GLN A C 1
ATOM 779 O O . GLN A 1 105 ? -14.486 9.626 16.286 1.00 98.56 105 GLN A O 1
ATOM 784 N N . LYS A 1 106 ? -14.392 9.779 18.530 1.00 98.62 106 LYS A N 1
ATOM 785 C CA . LYS A 1 106 ? -13.481 10.923 18.549 1.00 98.62 106 LYS A CA 1
ATOM 786 C C . LYS A 1 106 ? -12.120 10.556 17.953 1.00 98.62 106 LYS A C 1
ATOM 788 O O . LYS A 1 106 ? -11.682 11.244 17.040 1.00 98.62 106 LYS A O 1
ATOM 793 N N . GLU A 1 107 ? -11.504 9.462 18.398 1.00 98.56 107 GLU A N 1
ATOM 794 C CA . GLU A 1 107 ? -10.209 9.003 17.867 1.00 98.56 107 GLU A CA 1
ATOM 795 C C . GLU A 1 107 ? -10.281 8.713 16.357 1.00 98.56 107 GLU A C 1
ATOM 797 O O . GLU A 1 107 ? -9.412 9.132 15.595 1.00 98.56 107 GLU A O 1
ATOM 802 N N . MET A 1 108 ? -11.352 8.059 15.889 1.00 98.38 108 MET A N 1
ATOM 803 C CA . MET A 1 108 ? -11.553 7.800 14.455 1.00 98.38 108 MET A CA 1
ATOM 804 C C . MET A 1 108 ? -11.747 9.085 13.645 1.00 98.38 108 MET A C 1
ATOM 806 O O . MET A 1 108 ? -11.242 9.189 12.528 1.00 98.38 108 MET A O 1
ATOM 810 N N . SER A 1 109 ? -12.444 10.077 14.205 1.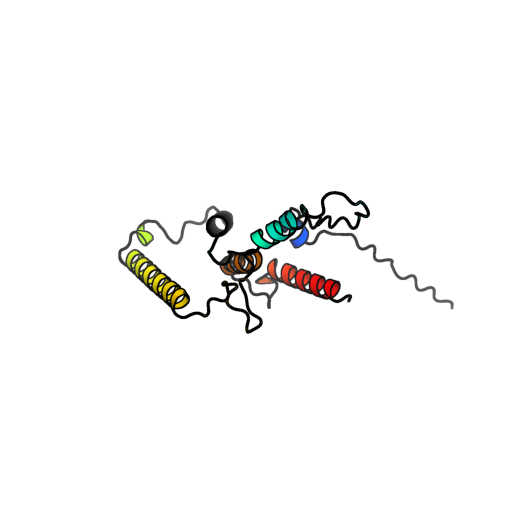00 98.62 109 SER A N 1
ATOM 811 C CA . SER A 1 109 ? -12.592 11.389 13.574 1.00 98.62 109 SER A CA 1
ATOM 812 C C . SER A 1 109 ? -11.267 12.147 13.511 1.00 98.62 109 SER A C 1
ATOM 814 O O . SER A 1 109 ? -10.987 12.780 12.497 1.00 98.62 109 SER A O 1
ATOM 816 N N . GLU A 1 110 ? -10.459 12.113 14.572 1.00 98.62 110 GLU A N 1
ATOM 817 C CA . GLU A 1 110 ? -9.145 12.767 14.596 1.00 98.62 110 GLU A CA 1
ATOM 818 C C . GLU A 1 110 ? -8.188 12.115 13.592 1.00 98.62 110 GLU A C 1
ATOM 820 O O . GLU A 1 110 ? -7.495 12.819 12.856 1.00 98.62 110 GLU A O 1
ATOM 825 N N . LEU A 1 111 ? -8.218 10.784 13.479 1.00 98.56 111 LEU A N 1
ATOM 826 C CA . LEU A 1 111 ? -7.449 10.050 12.476 1.00 98.56 111 LEU A CA 1
ATOM 827 C C . LEU A 1 111 ? -7.860 10.412 11.040 1.00 98.56 111 LEU A C 1
ATOM 829 O O . LEU A 1 111 ? -6.991 10.627 10.195 1.00 98.56 111 LEU A O 1
ATOM 833 N N . ASP A 1 112 ? -9.161 10.499 10.752 1.00 98.50 112 ASP A N 1
ATOM 834 C CA . ASP A 1 112 ? -9.668 10.897 9.431 1.00 98.50 112 ASP A CA 1
ATOM 835 C C . ASP A 1 112 ? -9.233 12.323 9.055 1.00 98.50 112 ASP A C 1
ATOM 837 O O . ASP A 1 112 ? -8.795 12.559 7.925 1.00 98.50 112 ASP A O 1
ATOM 841 N N . VAL A 1 113 ? -9.281 13.264 10.006 1.00 98.69 113 VAL A N 1
ATOM 842 C CA . VAL A 1 113 ? -8.784 14.635 9.805 1.00 98.69 113 VAL A CA 1
ATOM 843 C C . VAL A 1 113 ? -7.285 14.627 9.512 1.00 98.69 113 VAL A C 1
ATOM 845 O O . VAL A 1 113 ? 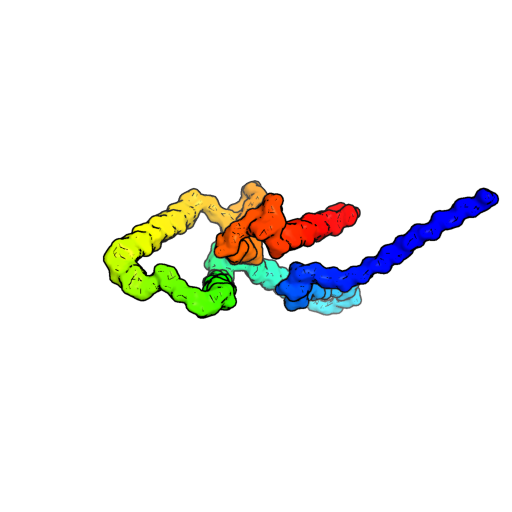-6.873 15.147 8.475 1.00 98.69 113 VAL A O 1
ATOM 848 N N . ALA A 1 114 ? -6.479 13.982 10.358 1.00 98.69 114 ALA A N 1
ATOM 849 C CA . ALA A 1 114 ? -5.028 13.935 10.188 1.00 98.69 114 ALA A CA 1
ATOM 850 C C . ALA A 1 114 ? -4.618 13.282 8.856 1.00 98.69 114 ALA A C 1
ATOM 852 O O . ALA A 1 114 ? -3.706 13.754 8.175 1.00 98.69 114 ALA A O 1
ATOM 853 N N . LEU A 1 115 ? -5.316 12.219 8.441 1.00 98.44 115 LEU A N 1
ATOM 854 C CA . LEU A 1 115 ? -5.068 11.563 7.160 1.00 98.44 115 LEU A CA 1
ATOM 855 C C . LEU A 1 115 ? -5.399 12.483 5.977 1.00 98.44 115 LEU A C 1
ATOM 857 O O . LEU A 1 115 ? -4.621 12.557 5.026 1.00 98.44 115 LEU A O 1
ATOM 861 N N . LYS A 1 116 ? -6.527 13.201 6.026 1.00 98.44 116 LYS A N 1
ATOM 862 C CA . LYS A 1 116 ? -6.909 14.168 4.983 1.00 98.44 116 LYS A CA 1
ATOM 863 C C . LYS A 1 116 ? -5.922 15.323 4.886 1.00 98.44 116 LYS A C 1
ATOM 865 O O . LYS A 1 116 ? -5.573 15.712 3.774 1.00 98.44 116 LYS A O 1
ATOM 870 N N . GLU A 1 117 ? -5.456 15.838 6.019 1.00 98.56 117 GLU A N 1
ATOM 871 C CA . GLU A 1 117 ? -4.428 16.879 6.066 1.00 98.56 117 GLU A CA 1
ATOM 872 C C . GLU A 1 117 ? -3.120 16.392 5.444 1.00 98.56 117 GLU A C 1
ATOM 874 O O . GLU A 1 117 ? -2.570 17.067 4.575 1.00 98.56 117 GLU A O 1
ATOM 879 N N . LEU A 1 118 ? -2.661 15.191 5.810 1.00 98.50 118 LEU A N 1
ATOM 880 C CA . LEU A 1 118 ? -1.455 14.600 5.236 1.00 98.50 118 LEU A CA 1
ATOM 881 C C . LEU A 1 118 ? -1.582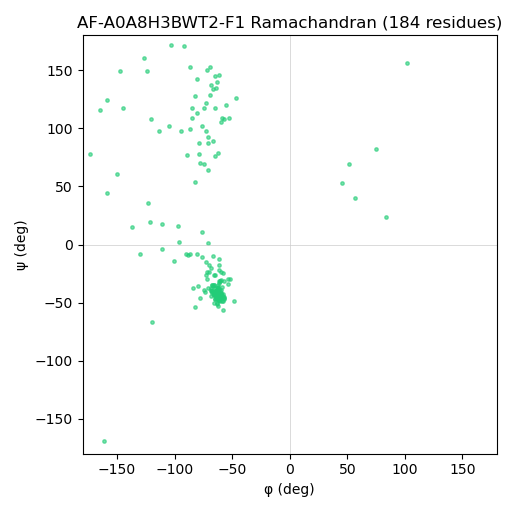 14.412 3.719 1.00 98.50 118 LEU A C 1
ATOM 883 O O . LEU A 1 118 ? -0.691 14.813 2.972 1.00 98.50 118 LEU A O 1
ATOM 887 N N . VAL A 1 119 ? -2.684 13.825 3.245 1.00 97.75 119 VAL A N 1
ATOM 888 C CA . VAL A 1 119 ? -2.915 13.604 1.808 1.00 97.75 119 VAL A CA 1
ATOM 889 C C . VAL A 1 119 ? -3.030 14.932 1.054 1.00 97.75 119 VAL A C 1
ATOM 891 O O . VAL A 1 119 ? -2.475 15.059 -0.037 1.00 97.75 119 VAL A O 1
ATOM 894 N N . GLY A 1 120 ? -3.699 15.933 1.632 1.00 98.19 120 GLY A N 1
ATOM 895 C CA . GLY A 1 120 ? -3.788 17.280 1.069 1.00 98.19 120 GLY A CA 1
ATOM 896 C C . GLY A 1 120 ? -2.419 17.953 0.959 1.00 98.19 120 GLY A C 1
ATOM 897 O O . GLY A 1 120 ? -2.056 18.428 -0.115 1.00 98.19 120 GLY A O 1
ATOM 898 N N . ALA A 1 121 ? -1.621 17.904 2.028 1.00 98.44 121 ALA A N 1
ATOM 899 C CA . ALA A 1 121 ? -0.264 18.444 2.047 1.00 98.44 121 ALA A CA 1
ATOM 900 C C . ALA A 1 121 ? 0.648 17.741 1.032 1.00 98.44 121 ALA A C 1
ATOM 902 O O . ALA A 1 121 ? 1.417 18.400 0.333 1.00 98.44 121 ALA A O 1
ATOM 903 N N . LEU A 1 122 ? 0.539 16.415 0.893 1.00 97.94 122 LEU A N 1
ATOM 904 C CA . LEU A 1 122 ? 1.255 15.670 -0.143 1.00 97.94 122 LEU A CA 1
ATOM 905 C C . LEU A 1 122 ? 0.832 16.121 -1.546 1.00 97.94 122 LEU A C 1
ATOM 907 O O . LEU A 1 122 ? 1.697 16.308 -2.398 1.00 97.94 122 LEU A O 1
ATOM 911 N N . ALA A 1 123 ? -0.462 16.331 -1.793 1.00 95.31 123 ALA A N 1
ATOM 912 C CA . ALA A 1 123 ? -0.958 16.782 -3.091 1.00 95.31 123 ALA A CA 1
ATOM 913 C C . ALA A 1 123 ? -0.510 18.213 -3.445 1.00 95.31 123 ALA A C 1
ATOM 915 O O . ALA A 1 123 ? -0.241 18.492 -4.612 1.00 95.31 123 ALA A O 1
ATOM 916 N N . GLU A 1 124 ? -0.423 19.109 -2.459 1.00 97.75 124 GLU A N 1
ATOM 917 C CA . GLU A 1 124 ? -0.067 20.519 -2.664 1.00 97.75 124 GLU A CA 1
ATOM 918 C C . GLU A 1 124 ? 1.449 20.760 -2.717 1.00 97.75 124 GLU A C 1
ATOM 920 O O . GLU A 1 124 ? 1.921 21.593 -3.493 1.00 97.75 124 GLU A O 1
ATOM 925 N N . HIS A 1 125 ? 2.222 20.043 -1.899 1.00 97.75 125 HIS A N 1
ATOM 926 C CA . HIS A 1 125 ? 3.636 20.350 -1.666 1.00 97.75 125 HIS A CA 1
ATOM 927 C C . HIS A 1 125 ? 4.615 19.322 -2.245 1.00 97.75 125 HIS A C 1
ATOM 929 O O . HIS A 1 125 ? 5.827 19.540 -2.183 1.00 97.75 125 HIS A O 1
ATOM 935 N N . SER A 1 126 ? 4.135 18.222 -2.832 1.00 96.44 126 SER A N 1
ATOM 936 C CA . SER A 1 126 ? 5.014 17.251 -3.497 1.00 96.44 126 SER A CA 1
ATOM 937 C C . SER A 1 126 ? 5.288 17.616 -4.952 1.00 96.44 126 SER A C 1
ATOM 939 O O . SER A 1 126 ? 4.472 18.224 -5.645 1.00 96.44 126 SER A O 1
ATOM 941 N N . ILE A 1 127 ? 6.440 17.172 -5.455 1.00 96.56 127 ILE A N 1
ATOM 942 C CA . ILE A 1 127 ? 6.746 17.247 -6.884 1.00 96.56 127 ILE A CA 1
ATOM 943 C C . ILE A 1 127 ? 5.836 16.257 -7.631 1.00 96.56 127 ILE A C 1
ATOM 945 O O . ILE A 1 127 ? 5.797 15.082 -7.257 1.00 96.56 127 ILE A O 1
ATOM 949 N N . PRO A 1 128 ? 5.122 16.680 -8.693 1.00 95.50 128 PRO A N 1
ATOM 950 C CA . PRO A 1 128 ? 4.160 15.833 -9.391 1.00 95.50 128 PRO A CA 1
ATOM 951 C C . PRO A 1 128 ? 4.862 14.844 -10.331 1.00 95.50 128 PRO A C 1
ATOM 953 O O . PRO A 1 128 ? 4.789 14.974 -11.554 1.00 95.50 128 PRO A O 1
ATOM 956 N N . PHE A 1 129 ? 5.551 13.852 -9.764 1.00 96.56 129 PHE A N 1
ATOM 957 C CA . PHE A 1 129 ? 6.323 12.845 -10.506 1.00 96.56 129 PHE A CA 1
ATOM 958 C C . PHE A 1 129 ? 5.470 11.986 -11.450 1.00 96.56 129 PHE A C 1
ATOM 960 O O . PHE A 1 129 ? 5.985 11.459 -12.431 1.00 96.56 129 PHE A O 1
ATOM 967 N N . TRP A 1 130 ? 4.162 11.893 -11.201 1.00 94.62 130 TRP A N 1
ATOM 968 C CA . TRP A 1 130 ? 3.202 11.226 -12.087 1.00 94.62 130 TRP A CA 1
ATOM 969 C C . TRP A 1 130 ? 2.950 11.985 -13.400 1.00 94.62 130 TRP A C 1
ATOM 971 O O . TRP A 1 130 ? 2.414 11.430 -14.357 1.00 94.62 130 TRP A O 1
ATOM 981 N N . SER A 1 131 ? 3.295 13.274 -13.468 1.00 96.00 131 SER A N 1
ATOM 982 C CA . SER A 1 131 ? 3.068 14.100 -14.651 1.00 96.00 131 SER A CA 1
ATOM 983 C C . SER A 1 131 ? 4.180 13.895 -15.686 1.00 96.00 131 SER A C 1
ATOM 985 O O . SER A 1 131 ? 5.336 14.168 -15.372 1.00 96.00 131 SER A O 1
ATOM 987 N N . PRO A 1 132 ? 3.863 13.596 -16.962 1.00 95.00 132 PRO A N 1
ATOM 988 C CA . PRO A 1 132 ? 4.851 13.531 -18.044 1.00 95.00 132 PRO A CA 1
ATOM 989 C C . PRO A 1 132 ? 5.587 14.854 -18.302 1.00 95.00 132 PRO A C 1
ATOM 991 O O . PRO A 1 132 ? 6.562 14.893 -19.046 1.00 95.00 132 PRO A O 1
ATOM 994 N N . ARG A 1 133 ? 5.107 15.965 -17.722 1.00 96.50 133 ARG A N 1
ATOM 995 C CA . ARG A 1 133 ? 5.815 17.254 -17.751 1.00 96.50 133 ARG A CA 1
ATOM 996 C C . ARG A 1 133 ? 7.075 17.239 -16.885 1.00 96.50 133 ARG A C 1
ATOM 998 O O . ARG A 1 133 ? 7.957 18.062 -17.111 1.00 96.50 133 ARG A O 1
ATOM 1005 N N . TYR A 1 134 ? 7.146 16.354 -15.894 1.00 94.94 134 TYR A N 1
ATOM 1006 C CA . TYR A 1 134 ? 8.333 16.144 -15.084 1.00 94.94 134 TYR A CA 1
ATOM 1007 C C . TYR A 1 134 ? 9.267 15.154 -15.794 1.00 94.94 134 TYR A C 1
ATOM 1009 O O . TYR A 1 134 ? 8.900 14.007 -16.021 1.00 94.94 134 TYR A O 1
ATOM 1017 N N . ASN A 1 135 ? 10.472 15.599 -16.160 1.00 92.75 135 ASN A N 1
ATOM 1018 C CA . ASN A 1 135 ? 11.475 14.771 -16.841 1.00 92.75 135 ASN A CA 1
ATOM 1019 C C . ASN A 1 135 ? 12.895 15.242 -16.478 1.00 92.75 135 ASN A C 1
ATOM 1021 O O . ASN A 1 135 ? 13.628 15.758 -17.320 1.00 92.75 135 ASN A O 1
ATOM 1025 N N . ALA A 1 136 ? 13.228 15.184 -15.185 1.00 93.88 136 ALA A N 1
ATOM 1026 C CA . ALA A 1 136 ? 14.482 15.726 -14.653 1.00 93.88 136 ALA A CA 1
ATOM 1027 C C . ALA A 1 136 ? 15.350 14.654 -13.979 1.00 93.88 136 ALA A C 1
ATOM 1029 O O . ALA A 1 136 ? 16.433 14.341 -14.466 1.00 93.88 136 ALA A O 1
ATOM 1030 N N . HIS A 1 137 ? 14.887 14.091 -12.861 1.00 94.81 137 HIS A N 1
ATOM 1031 C CA . HIS A 1 137 ? 15.606 13.047 -12.125 1.00 94.81 137 HIS A CA 1
ATOM 1032 C C . HIS A 1 137 ? 15.009 11.658 -12.384 1.00 94.81 137 HIS A C 1
ATOM 1034 O O . HIS A 1 137 ? 13.954 11.544 -13.004 1.00 94.81 137 HIS A O 1
ATOM 1040 N N . MET A 1 138 ? 15.688 10.607 -11.907 1.00 93.75 138 MET A N 1
ATOM 1041 C CA . MET A 1 138 ? 15.275 9.200 -12.031 1.00 93.75 138 MET A CA 1
ATOM 1042 C C . MET A 1 138 ? 14.056 8.888 -11.151 1.00 93.75 138 MET A C 1
ATOM 1044 O O . MET A 1 138 ? 14.153 8.134 -10.188 1.00 93.75 138 MET A O 1
ATOM 1048 N N . ASN A 1 139 ? 12.921 9.512 -11.451 1.00 92.81 139 ASN A N 1
ATOM 1049 C CA . ASN A 1 139 ? 11.676 9.303 -10.735 1.00 92.81 139 ASN A CA 1
ATOM 1050 C C . ASN A 1 139 ? 10.477 9.444 -11.676 1.00 92.81 139 ASN A C 1
ATOM 1052 O O . ASN A 1 139 ? 10.520 10.219 -12.632 1.00 92.81 139 ASN A O 1
ATOM 1056 N N . GLY A 1 140 ? 9.409 8.710 -11.386 1.00 91.81 140 GLY A N 1
ATOM 1057 C CA . GLY A 1 140 ? 8.180 8.694 -12.174 1.00 91.81 140 GLY A CA 1
ATOM 1058 C C . GLY A 1 140 ? 7.014 8.144 -11.360 1.00 91.81 140 GLY A C 1
ATOM 1059 O O . GLY A 1 140 ? 7.132 7.985 -10.145 1.00 91.81 140 GLY A O 1
ATOM 1060 N N . ASP A 1 141 ? 5.897 7.860 -12.028 1.00 94.62 141 ASP A N 1
ATOM 1061 C CA . ASP A 1 141 ? 4.756 7.206 -11.383 1.00 94.62 141 ASP A CA 1
ATOM 1062 C C . ASP A 1 141 ? 5.136 5.792 -10.907 1.00 94.62 141 ASP A C 1
ATOM 1064 O O . ASP A 1 141 ? 5.845 5.053 -11.598 1.00 94.62 141 ASP A O 1
ATOM 1068 N N . THR A 1 142 ? 4.663 5.411 -9.724 1.00 95.00 142 THR A N 1
ATOM 1069 C CA . THR A 1 142 ? 4.934 4.087 -9.150 1.00 95.00 142 THR A CA 1
ATOM 1070 C C . THR A 1 142 ? 3.994 3.062 -9.773 1.00 95.00 142 THR A C 1
ATOM 1072 O O . THR A 1 142 ? 2.815 3.337 -9.999 1.00 95.00 142 THR A O 1
ATOM 1075 N N . SER A 1 143 ? 4.483 1.846 -10.025 1.00 96.69 143 SER A N 1
ATOM 1076 C CA . SER A 1 143 ? 3.617 0.788 -10.540 1.00 96.69 143 SER A CA 1
ATOM 1077 C C . SER A 1 143 ? 2.566 0.375 -9.497 1.00 96.69 143 SER A C 1
ATOM 1079 O O . SER A 1 143 ? 2.874 0.137 -8.324 1.00 96.69 143 SER A O 1
ATOM 1081 N N . LEU A 1 144 ? 1.313 0.248 -9.938 1.00 97.25 144 LEU A N 1
ATOM 1082 C CA . LEU A 1 144 ? 0.201 -0.296 -9.159 1.00 97.25 144 LEU A CA 1
ATOM 1083 C C . LEU A 1 144 ? 0.553 -1.629 -8.476 1.00 97.25 144 LEU A C 1
ATOM 1085 O O . LEU A 1 144 ? 0.318 -1.719 -7.272 1.00 97.25 144 LEU A O 1
ATOM 1089 N N . PRO A 1 145 ? 1.138 -2.645 -9.151 1.00 96.38 145 PRO A N 1
ATOM 1090 C CA . PRO A 1 145 ? 1.484 -3.901 -8.484 1.00 96.38 145 PRO A CA 1
ATOM 1091 C C . PRO A 1 145 ? 2.499 -3.724 -7.346 1.00 96.38 145 PRO A C 1
ATOM 1093 O O . PRO A 1 145 ? 2.341 -4.356 -6.304 1.00 96.38 145 PRO A O 1
ATOM 1096 N N . GLY A 1 146 ? 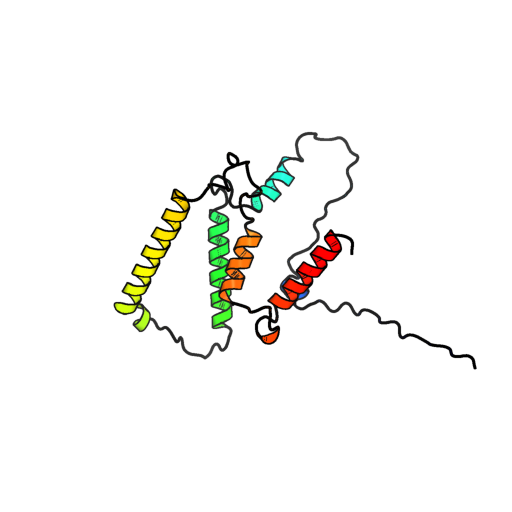3.501 -2.849 -7.499 1.00 96.56 146 GLY A N 1
ATOM 1097 C CA . GLY A 1 146 ? 4.482 -2.590 -6.441 1.00 96.56 146 GLY A CA 1
ATOM 1098 C C . GLY A 1 146 ? 3.844 -1.944 -5.210 1.00 96.56 146 GLY A C 1
ATOM 1099 O O . GLY A 1 146 ? 4.041 -2.404 -4.086 1.00 96.56 146 GLY A O 1
ATOM 1100 N N . MET A 1 147 ? 3.016 -0.919 -5.429 1.00 96.75 147 MET A N 1
ATOM 1101 C CA . MET A 1 147 ? 2.294 -0.228 -4.357 1.00 96.75 147 MET A CA 1
ATOM 1102 C C . MET A 1 147 ? 1.279 -1.142 -3.653 1.00 96.75 147 MET A C 1
ATOM 1104 O O . MET A 1 147 ? 1.235 -1.184 -2.424 1.00 96.75 147 MET A O 1
ATOM 1108 N N . LEU A 1 148 ? 0.473 -1.888 -4.416 1.00 97.56 148 LEU A N 1
ATOM 1109 C CA . LEU A 1 148 ? -0.540 -2.798 -3.874 1.00 97.56 148 LEU A CA 1
ATOM 1110 C C . LEU A 1 148 ? 0.093 -3.957 -3.102 1.00 97.56 148 LEU A C 1
ATOM 1112 O O . LEU A 1 148 ? -0.378 -4.279 -2.015 1.00 97.56 148 LEU A O 1
ATOM 1116 N N . GLY A 1 149 ? 1.175 -4.545 -3.623 1.00 97.19 149 GLY A N 1
ATOM 1117 C CA . GLY A 1 149 ? 1.910 -5.604 -2.933 1.00 97.19 149 GLY A CA 1
ATOM 1118 C C . GLY A 1 149 ? 2.464 -5.138 -1.586 1.00 97.19 149 GLY A C 1
ATOM 1119 O O . GLY A 1 149 ? 2.315 -5.838 -0.586 1.00 97.19 149 GLY A O 1
ATOM 1120 N N . TYR A 1 150 ? 3.026 -3.925 -1.538 1.00 97.69 150 TYR A N 1
ATOM 1121 C CA . TYR A 1 150 ? 3.518 -3.333 -0.294 1.00 97.69 150 TYR A CA 1
ATOM 1122 C C . TYR A 1 150 ? 2.394 -3.112 0.728 1.00 97.69 150 TYR A C 1
ATOM 1124 O O . TYR A 1 150 ? 2.503 -3.563 1.867 1.00 97.69 150 TYR A O 1
ATOM 1132 N N . LEU A 1 151 ? 1.294 -2.464 0.323 1.00 97.38 151 LEU A N 1
ATOM 1133 C CA . LEU A 1 151 ? 0.157 -2.195 1.213 1.00 97.38 151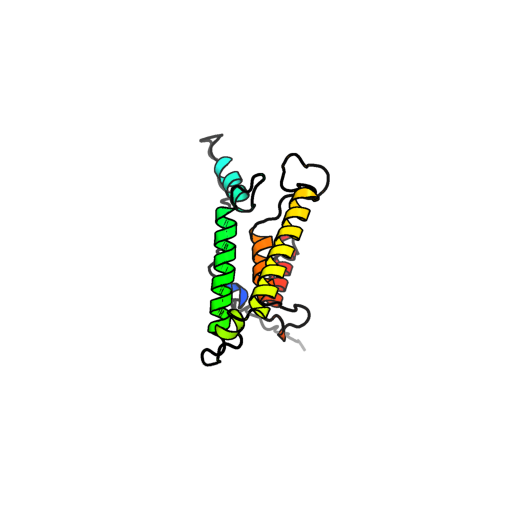 LEU A CA 1
ATOM 1134 C C . LEU A 1 151 ? -0.496 -3.484 1.727 1.00 97.38 151 LEU A C 1
ATOM 1136 O O . LEU A 1 151 ? -0.808 -3.576 2.912 1.00 97.38 151 LEU A O 1
ATOM 1140 N N . ALA A 1 152 ? -0.662 -4.490 0.865 1.00 97.50 152 ALA A N 1
ATOM 1141 C CA . ALA A 1 152 ? -1.217 -5.780 1.259 1.00 97.50 152 ALA A CA 1
ATOM 1142 C C . ALA A 1 152 ? -0.326 -6.488 2.290 1.00 97.50 152 ALA A C 1
ATOM 1144 O O . ALA A 1 152 ? -0.820 -6.938 3.322 1.00 97.50 152 ALA A O 1
ATOM 1145 N N . ALA A 1 153 ? 0.990 -6.538 2.060 1.00 97.69 153 ALA A N 1
ATOM 1146 C CA . ALA A 1 153 ? 1.927 -7.148 3.001 1.00 97.69 153 ALA A CA 1
ATOM 1147 C C . ALA A 1 153 ? 2.006 -6.379 4.332 1.00 97.69 153 ALA A C 1
ATOM 1149 O O . ALA A 1 153 ? 2.117 -6.998 5.392 1.00 97.69 153 ALA A O 1
ATOM 1150 N N . ALA A 1 154 ? 1.891 -5.046 4.305 1.00 97.75 154 ALA A N 1
ATOM 1151 C CA . ALA A 1 154 ? 1.929 -4.210 5.504 1.00 97.75 154 ALA A CA 1
ATOM 1152 C C . ALA A 1 154 ? 0.820 -4.560 6.517 1.00 97.75 154 ALA A C 1
ATOM 1154 O O . ALA A 1 154 ? 1.047 -4.468 7.721 1.00 97.75 154 ALA A O 1
ATOM 1155 N N . LEU A 1 155 ? -0.343 -5.043 6.061 1.00 97.56 155 LEU A N 1
ATOM 1156 C CA . LEU A 1 155 ? -1.441 -5.485 6.939 1.00 97.56 155 LEU A CA 1
ATOM 1157 C C . LEU A 1 155 ? -1.121 -6.759 7.742 1.00 97.56 155 LEU A C 1
ATOM 1159 O O . LEU A 1 155 ? -1.766 -7.015 8.768 1.00 97.56 155 LEU A O 1
ATOM 1163 N N . PHE A 1 156 ? -0.130 -7.534 7.290 1.00 96.81 156 PHE A N 1
ATOM 1164 C CA . PHE A 1 156 ? 0.411 -8.714 7.972 1.00 96.81 156 PHE A CA 1
ATOM 1165 C C . PHE A 1 156 ? 1.725 -8.426 8.710 1.00 96.81 156 PHE A C 1
ATOM 1167 O O . PHE A 1 156 ? 2.133 -9.231 9.542 1.00 96.81 156 PHE A O 1
ATOM 1174 N N . ASN A 1 157 ? 2.364 -7.285 8.427 1.00 97.81 157 ASN A N 1
ATOM 1175 C CA . ASN A 1 157 ? 3.580 -6.795 9.077 1.00 97.81 157 ASN A CA 1
ATOM 1176 C C . ASN A 1 157 ? 4.688 -7.866 9.265 1.00 97.81 157 ASN A C 1
ATOM 1178 O O . ASN A 1 157 ? 5.149 -8.081 10.391 1.00 97.81 157 ASN A O 1
ATOM 1182 N N . PRO A 1 158 ? 5.104 -8.578 8.198 1.00 97.38 158 PRO A N 1
ATOM 1183 C CA . PRO A 1 158 ? 6.110 -9.628 8.310 1.00 97.38 158 PRO A CA 1
ATOM 1184 C C . PRO A 1 158 ? 7.513 -9.060 8.568 1.00 97.38 158 PRO A C 1
ATOM 1186 O O . PRO A 1 158 ? 7.864 -7.986 8.078 1.00 97.38 158 PRO A O 1
ATOM 1189 N N . ASN A 1 159 ? 8.351 -9.822 9.276 1.00 97.81 159 ASN A N 1
ATOM 1190 C CA . ASN A 1 159 ? 9.759 -9.482 9.504 1.00 97.81 159 ASN A CA 1
ATOM 1191 C C . ASN A 1 159 ? 10.696 -10.481 8.813 1.00 97.81 159 ASN A C 1
ATOM 1193 O O . ASN A 1 159 ? 11.033 -11.512 9.389 1.00 97.81 159 ASN A O 1
ATOM 1197 N N . ASN A 1 160 ? 11.178 -10.126 7.620 1.00 97.31 160 ASN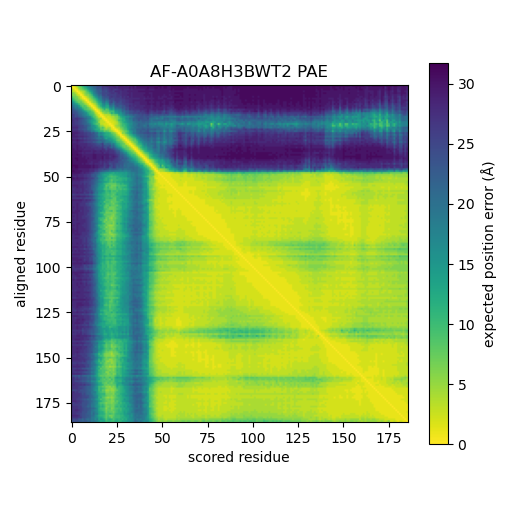 A N 1
ATOM 1198 C CA . ASN A 1 160 ? 12.002 -11.002 6.783 1.00 97.31 160 ASN A CA 1
ATOM 1199 C C . ASN A 1 160 ? 13.394 -11.352 7.344 1.00 97.31 160 ASN A C 1
ATOM 1201 O O . ASN A 1 160 ? 14.030 -12.268 6.824 1.00 97.31 160 ASN A O 1
ATOM 1205 N N . VAL A 1 161 ? 13.854 -10.699 8.421 1.00 97.44 161 VAL A N 1
ATOM 1206 C CA . VAL A 1 161 ? 15.090 -11.093 9.126 1.00 97.44 161 VAL A CA 1
ATOM 1207 C C . VAL A 1 161 ? 14.936 -12.468 9.785 1.00 97.44 161 VAL A C 1
ATOM 1209 O O . VAL A 1 161 ? 15.890 -13.245 9.830 1.00 97.44 161 VAL A O 1
ATOM 1212 N N . CYS A 1 162 ? 13.735 -12.781 10.279 1.00 93.12 162 CYS A N 1
ATOM 1213 C CA . CYS A 1 162 ? 13.446 -14.013 11.003 1.00 93.12 162 CYS A CA 1
ATOM 1214 C C . CYS A 1 162 ? 12.361 -14.801 10.269 1.00 93.12 162 CYS A C 1
ATOM 1216 O O . CYS A 1 162 ? 11.189 -14.453 10.347 1.00 93.12 162 CYS A O 1
ATOM 1218 N N . THR A 1 163 ? 12.733 -15.913 9.630 1.00 92.00 163 THR A N 1
ATOM 1219 C CA . THR A 1 163 ? 11.808 -16.744 8.826 1.00 92.00 163 THR A CA 1
ATOM 1220 C C . THR A 1 163 ? 10.539 -17.192 9.563 1.00 92.00 163 THR A C 1
ATOM 1222 O O . THR A 1 163 ? 9.493 -17.333 8.939 1.00 92.00 163 THR A O 1
ATOM 1225 N N . GLU A 1 164 ? 10.586 -17.365 10.885 1.00 94.81 164 GLU A N 1
ATOM 1226 C CA . GLU A 1 164 ? 9.413 -17.672 11.719 1.00 94.81 164 GLU A CA 1
ATOM 1227 C C . GLU A 1 164 ? 8.372 -16.537 11.772 1.00 94.81 164 GLU A C 1
ATOM 1229 O O . GLU A 1 164 ? 7.186 -16.793 11.952 1.00 94.81 164 GLU A O 1
ATOM 1234 N N . SER A 1 165 ? 8.804 -15.288 11.576 1.00 94.38 165 SER A N 1
ATOM 1235 C CA . SER A 1 165 ? 7.965 -14.081 11.544 1.00 94.38 165 SER A CA 1
ATOM 1236 C C . SER A 1 165 ? 7.567 -13.665 10.120 1.00 94.38 165 SER A C 1
ATOM 1238 O O . SER A 1 165 ? 6.925 -12.632 9.928 1.00 94.38 165 SER A O 1
ATOM 1240 N N . SER A 1 166 ? 7.970 -14.437 9.109 1.00 95.94 166 SER A N 1
ATOM 1241 C CA . SER A 1 166 ? 7.791 -14.119 7.688 1.00 95.94 166 SER A CA 1
ATOM 1242 C C . SER A 1 166 ? 7.865 -15.357 6.775 1.00 95.94 166 SER A C 1
ATOM 1244 O O . SER A 1 166 ? 8.505 -15.306 5.720 1.00 95.94 166 SER A O 1
ATOM 1246 N N . PRO A 1 167 ? 7.223 -16.491 7.119 1.00 95.25 167 PRO A N 1
ATOM 1247 C CA . PRO A 1 167 ? 7.456 -17.756 6.419 1.00 95.25 167 PRO A CA 1
ATOM 1248 C C . PRO A 1 167 ? 7.108 -17.688 4.928 1.00 95.25 167 PRO A C 1
ATOM 1250 O O . PRO A 1 167 ? 7.754 -18.341 4.116 1.00 95.25 167 PRO A O 1
ATOM 1253 N N . LEU A 1 168 ? 6.120 -16.869 4.555 1.00 95.88 168 LEU A N 1
ATOM 1254 C CA . LEU A 1 168 ? 5.767 -16.627 3.159 1.00 95.88 168 LEU A CA 1
ATOM 1255 C C . LEU A 1 168 ? 6.683 -15.579 2.509 1.00 95.88 168 LEU A C 1
ATOM 1257 O O . LEU A 1 168 ? 7.280 -15.839 1.465 1.00 95.88 168 LEU A O 1
ATOM 1261 N N . THR A 1 169 ? 6.815 -14.394 3.109 1.00 96.94 169 THR A N 1
ATOM 1262 C CA . THR A 1 169 ? 7.521 -13.266 2.482 1.00 96.94 169 THR A CA 1
ATOM 1263 C C . THR A 1 169 ? 9.034 -13.450 2.419 1.00 96.94 169 THR A C 1
ATOM 1265 O O . THR A 1 169 ? 9.648 -12.894 1.513 1.00 96.94 169 THR A O 1
ATOM 1268 N N . SER A 1 170 ? 9.639 -14.270 3.285 1.00 96.38 170 SER A N 1
ATOM 1269 C CA . SER A 1 170 ? 11.043 -14.686 3.140 1.00 96.38 170 SER A CA 1
ATOM 1270 C C . SER A 1 170 ? 11.259 -15.583 1.917 1.00 96.38 170 SER A C 1
ATOM 1272 O O . SER A 1 170 ? 12.298 -15.494 1.266 1.00 96.38 170 SER A O 1
ATOM 1274 N N . VAL A 1 171 ? 10.289 -16.438 1.570 1.00 96.44 171 VAL A N 1
ATOM 1275 C CA . VAL A 1 171 ? 10.378 -17.254 0.346 1.00 96.44 171 VAL A CA 1
ATOM 1276 C C . VAL A 1 171 ? 10.153 -16.380 -0.887 1.00 96.44 171 VAL A C 1
ATOM 1278 O O . VAL A 1 171 ? 10.904 -16.506 -1.849 1.00 96.44 171 VAL A O 1
ATOM 1281 N N . ILE A 1 172 ? 9.200 -15.440 -0.836 1.00 96.94 172 ILE A N 1
ATOM 1282 C CA . ILE A 1 172 ? 9.002 -14.448 -1.907 1.00 96.94 172 ILE A CA 1
ATOM 1283 C C . ILE A 1 172 ? 10.290 -13.645 -2.142 1.00 96.94 172 ILE A C 1
ATOM 1285 O O . ILE A 1 172 ? 10.712 -13.500 -3.284 1.00 96.94 172 ILE A O 1
ATOM 1289 N N . GLU A 1 173 ? 10.951 -13.166 -1.084 1.00 97.75 173 GLU A N 1
ATOM 1290 C CA . GLU A 1 173 ? 12.219 -12.431 -1.201 1.00 97.75 173 GLU A CA 1
ATOM 1291 C C . GLU A 1 173 ? 13.319 -13.277 -1.849 1.00 97.75 173 GLU A C 1
ATOM 1293 O O . GLU A 1 173 ? 14.013 -12.809 -2.753 1.00 97.75 173 GLU A O 1
ATOM 1298 N N . ARG A 1 174 ? 13.450 -14.543 -1.436 1.00 96.12 174 ARG A N 1
ATOM 1299 C CA . ARG A 1 174 ? 14.387 -15.480 -2.065 1.00 96.12 174 ARG A CA 1
ATOM 1300 C C . ARG A 1 174 ? 14.105 -15.627 -3.561 1.00 96.12 174 ARG A C 1
ATOM 1302 O O . ARG A 1 174 ? 15.045 -15.605 -4.355 1.00 96.12 174 ARG A O 1
ATOM 1309 N N . ASP A 1 175 ? 12.843 -15.786 -3.944 1.00 96.44 175 ASP A N 1
ATOM 1310 C CA . ASP A 1 175 ? 12.453 -15.975 -5.341 1.00 96.44 175 ASP A CA 1
ATOM 1311 C C . ASP A 1 175 ? 12.696 -14.702 -6.170 1.00 96.44 175 ASP A C 1
ATOM 1313 O O . ASP A 1 175 ? 13.213 -14.798 -7.282 1.00 96.44 175 ASP A O 1
ATOM 1317 N N . VAL A 1 176 ? 12.459 -13.510 -5.608 1.00 96.88 176 VAL A N 1
ATOM 1318 C CA . VAL A 1 176 ? 12.863 -12.229 -6.223 1.00 96.88 176 VAL A CA 1
ATOM 1319 C C . VAL A 1 176 ? 14.383 -12.163 -6.403 1.00 96.88 176 VAL A C 1
ATOM 1321 O O . VAL A 1 176 ? 14.859 -11.768 -7.465 1.00 96.88 176 VAL A O 1
ATOM 1324 N N . GLY A 1 177 ? 15.166 -12.606 -5.415 1.00 97.19 177 GLY A N 1
ATOM 1325 C CA . GLY A 1 177 ? 16.623 -12.702 -5.536 1.00 97.19 177 GLY A CA 1
ATOM 1326 C C . GLY A 1 177 ? 17.064 -13.600 -6.699 1.00 97.19 177 GLY A C 1
ATOM 1327 O O . GLY A 1 177 ? 17.945 -13.226 -7.470 1.00 97.19 177 GLY A O 1
ATOM 1328 N N . LEU A 1 178 ? 16.408 -14.750 -6.883 1.00 97.44 178 LEU A N 1
ATOM 1329 C CA . LEU A 1 178 ? 16.668 -15.645 -8.015 1.00 97.44 178 LEU A CA 1
ATOM 1330 C C . LEU A 1 178 ? 16.253 -15.032 -9.358 1.00 97.44 178 LEU A C 1
ATOM 1332 O O . LEU A 1 178 ? 16.991 -15.168 -10.333 1.00 97.44 178 LEU A O 1
ATOM 1336 N N . GLN A 1 179 ? 15.122 -14.324 -9.412 1.00 96.38 179 GLN A N 1
ATOM 1337 C CA . GLN A 1 179 ? 14.696 -13.586 -10.607 1.00 96.38 179 GLN A CA 1
ATOM 1338 C C . GLN A 1 179 ? 15.722 -12.514 -10.996 1.00 96.38 179 GLN A C 1
ATOM 1340 O O . GLN A 1 179 ? 16.034 -12.362 -12.176 1.00 96.38 179 GLN A O 1
ATOM 1345 N N . LEU A 1 180 ? 16.296 -11.811 -10.014 1.00 97.75 180 LEU A N 1
ATOM 1346 C CA . LEU A 1 180 ? 17.367 -10.841 -10.247 1.00 97.75 180 LEU A CA 1
ATOM 1347 C C . LEU A 1 180 ? 18.650 -11.516 -10.749 1.00 97.75 180 LEU A C 1
ATOM 1349 O O . LEU A 1 180 ? 19.252 -11.020 -11.699 1.00 97.75 180 LEU A O 1
ATOM 1353 N N . CYS A 1 181 ? 19.048 -12.656 -10.174 1.00 97.81 181 CYS A N 1
ATOM 1354 C CA . CYS A 1 181 ? 20.182 -13.439 -10.676 1.00 97.81 181 CYS A CA 1
ATOM 1355 C C . CYS A 1 181 ? 19.977 -13.856 -12.138 1.00 97.81 181 CYS A C 1
ATOM 1357 O O . CYS A 1 181 ? 20.848 -13.609 -12.969 1.00 97.81 181 CYS A O 1
ATOM 1359 N N . GLN A 1 182 ? 18.802 -14.399 -12.468 1.00 97.38 182 GLN A N 1
ATOM 1360 C CA . GLN A 1 182 ? 18.461 -14.806 -13.831 1.00 97.38 182 GLN A CA 1
ATOM 1361 C C . GLN A 1 182 ? 18.455 -13.615 -14.800 1.00 97.38 182 GLN A C 1
ATOM 1363 O O . GLN A 1 182 ? 18.991 -13.720 -15.901 1.00 97.38 182 GLN A O 1
ATOM 1368 N N . MET A 1 183 ? 17.885 -12.474 -14.395 1.00 95.81 183 MET A N 1
ATOM 1369 C CA . MET A 1 183 ? 17.876 -11.240 -15.191 1.00 95.81 183 MET A CA 1
ATOM 1370 C C . MET A 1 183 ? 19.300 -10.759 -15.517 1.00 95.81 183 MET A C 1
ATOM 1372 O O . MET A 1 183 ? 19.539 -10.245 -16.608 1.00 95.81 183 MET A O 1
ATOM 1376 N N . LEU A 1 184 ? 20.239 -10.925 -14.581 1.00 97.31 184 LEU A N 1
ATOM 1377 C CA . LEU A 1 184 ? 21.643 -10.534 -14.737 1.00 97.31 184 LEU A CA 1
ATOM 1378 C C . LEU A 1 184 ? 22.520 -11.616 -15.395 1.00 97.31 184 LEU A C 1
ATOM 1380 O O . LEU A 1 184 ? 23.667 -11.328 -15.734 1.00 97.31 184 LEU A O 1
ATOM 1384 N N . GLY A 1 185 ? 21.993 -12.826 -15.609 1.00 96.31 185 GLY A N 1
ATOM 1385 C CA . GLY A 1 185 ? 22.689 -13.936 -16.267 1.00 96.31 185 GLY A CA 1
ATOM 1386 C C . GLY A 1 185 ? 23.601 -14.777 -15.362 1.00 96.31 185 GLY A C 1
ATOM 1387 O O . GLY A 1 185 ? 24.543 -15.380 -15.879 1.00 96.31 185 GLY A O 1
ATOM 1388 N N . TYR A 1 186 ? 23.352 -14.797 -14.047 1.00 92.88 186 TYR A N 1
ATOM 1389 C CA . TYR A 1 186 ? 24.026 -15.688 -13.088 1.00 92.88 186 TYR A CA 1
ATOM 1390 C C . TYR A 1 186 ? 23.429 -17.098 -13.036 1.00 92.88 186 TYR A C 1
ATOM 1392 O O . TYR A 1 186 ? 22.225 -17.255 -13.343 1.00 92.88 186 TYR A O 1
#

Radius of gyration: 24.43 Å; Cα contacts (8 Å, |Δi|>4): 66; chains: 1; bounding box: 64×70×66 Å

Organism: NCBI:txid456999

Sequence (186 aa):
MPSGSSAPSSASSGRSSPVSEAFSGFSADSDVSSSNTSTSSLFDTSCTRHDRLGAWFLGPKAENIGFLKQFLNSVADETERARLAYQPNDPKFIGQEMQASSVFQKEMSELDVALKELVGALAEHSIPFWSPRYNAHMNGDTSLPGMLGYLAAALFNPNNVCTESSPLTSVIERDVGLQLCQMLGY

Foldseek 3Di:
DDDDDDDDPPPPPPDQDPLCVVCVVVDPPPPPPPDDPDDDDPPPPVCVVVVVVVLFFCALVSPVVVVLVVLVVVLVVVLVVVVCVVPVVDDDPCDPVNCPDPVNVVVVVVVVVVVVVVVVCCVPPPDSQQHPVDDDDPGHTDTSVVVSVVVSVVSLPADLVDCVRPVPVVVVVVVVVVVVCVVVPD

InterPro domains:
  IPR015421 Pyridoxal phosphate-dependent transferase, major domain [G3DSA:3.40.640.10] (141-186)
  IPR015424 Pyridoxal phosphate-dependent transferase [SSF53383] (84-186)

Mean predicted aligned error: 11.13 Å

Secondary structure (DSSP, 8-state):
--------------PPPHHHHHTTTS---------------TTSSHHHHHHHHHTTB--TT-TTHHHHHHHHHHHHHHHHHHHHHSSTTSPPSS-HHHHHSHHHHHHHHHHHHHHHHHHHHHHHHS--TTSTT--SSS--PPBHHHHHHHHHHHTT---TTSGGG-TTHHHHHHHHHHHHHHHHT-

Solvent-accessible surface area (backbone atoms only — not comparable to full-atom values): 11617 Å² total; per-residue (Å²): 136,86,87,81,84,80,76,82,82,79,75,79,74,84,69,75,49,74,64,52,60,78,43,57,87,62,71,82,75,74,80,74,70,93,71,79,96,68,98,75,73,98,79,78,65,61,59,66,58,50,52,58,56,56,71,39,33,45,53,69,80,44,78,38,46,69,57,53,55,50,52,52,48,50,47,50,52,53,50,52,49,54,56,53,65,56,65,68,84,63,76,72,88,80,42,70,67,57,59,68,30,71,67,47,47,47,54,54,50,53,50,53,51,52,50,50,51,51,54,48,49,50,69,72,72,48,81,65,42,46,31,86,86,54,85,80,67,103,66,56,64,64,44,45,67,62,55,50,52,50,57,53,48,55,79,70,62,59,41,65,92,42,53,91,54,13,67,64,60,37,50,52,51,52,51,52,52,50,51,51,35,53,76,73,71,102

pLDDT: mean 83.48, std 22.97, range [32.56, 98.69]

Nearest PDB structures (foldseek):
  6ebn-assembly1_A  TM=9.986E-01  e=2.251E-11  Psilocybe cubensis
  7cwz-assembly2_C  TM=9.723E-01  e=1.067E-08  Enterococcus faecalis
  7cwz-assembly2_B  TM=9.722E-01  e=1.138E-08  Enterococcus faecalis
  7cx1-assembly2_B  TM=9.708E-01  e=1.293E-08  Enterococcus faecalis
  7cwx-assembly2_C  TM=9.676E-01  e=1.379E-08  Enterococcus faecalis

=== Feature glossary ===
Feature key, reading from the visual/contextual features back to the raw sequence:

Rendered structure images. Structure images are PyMOL renders from six orthogonal camera directions. Cartoon representation draws helices as coils and strands as arrows; sticks shows the backbone as bonds; surface shows the solvent-excluded envelope. Rainbow coloring maps sequence position to hue (blue→red, N→C); chain coloring assigns a distinct color per polypeptide.

Contact-map, Ramachandran, and PAE plots. Three diagnostic plots accompany the record. The Cα contact map visualizes the tertiary structure as a 2D adjacency matrix (8 Å cutoff, sequence-local contacts suppressed). The Ramachandran plot shows the distribution of backbone (φ, ψ) torsions, with points in the α and β basins reflecting secondary structure content. The PAE plot shows AlphaFold's inter-residue confidence as a color matrix.

InterPro / GO / CATH / organism. The annotation block draws on four external resources. InterPro: which protein families and domains the sequence belongs to. GO: standardized terms for what the protein does, what process it participates in, and where in the cell it acts. CATH: which structural fold it has in the CATH hierarchy. Organism: the species of origin.

Nearest PDB structures. Structural nearest neighbors (via Foldseek easy-search vs the PDB). Reported per hit: target PDB id, E-value, and alignment TM-score. A TM-score above ~0.5 is the conventional threshold for 'same fold'.

Predicted aligned error. Predicted aligned error is AlphaFold's pairwise confidence. Unlike pLDDT (per-residue), PAE is per-residue-pair and captures whether two parts of the structure are correctly placed relative to each other. Units are ångströms of expected positional error.

Solvent-accessible surface area. SASA measures how much of the protein is reachable by solvent. It is computed by rolling a water-sized probe over the atomic surface and summing the exposed area (Å²). Per-residue SASA distinguishes core (buried, low SASA) from surface (exposed, high SASA) residues; total SASA is a whole-molecule size measure.

B-factor. Crystallographic B-factors measure how much each atom's electron density is smeared out, in Å². They rise in mobile loops and surface residues and fall in the buried interior. In AlphaFold models this column is repurposed to hold pLDDT instead.

pLDDT. For AlphaFold models, the B-factor field carries pLDDT — the model's own estimate of local accuracy on a 0–100 scale. Regions with pLDDT<50 should be treated as essentially unmodeled; they often correspond to intrinsically disordered segments.

Backbone torsions (φ/ψ). φ (phi) and ψ (psi) are the two rotatable backbone dihedrals per residue: φ is the C(i-1)–N–Cα–C torsion, ψ is the N–Cα–C–N(i+1) torsion, both in degrees on (−180°, 180°]. α-helical residues cluster near (−60°, −45°); β-strand residues near (−120°, +130°). A Ramachandran plot is simply a scatter of (φ, ψ) for every residue.

Radius of gyration, Cα contacts, bounding box. Radius of gyration (Rg) is the root-mean-square distance of Cα atoms from their centroid — a single number for overall size and compactness. A globular domain of N residues has Rg ≈ 2.2·N^0.38 Å; an extended or disordered chain has a much larger Rg. The Cα contact count is the number of residue pairs whose Cα atoms are within 8 Å and are more than four positions apart in sequence — a standard pro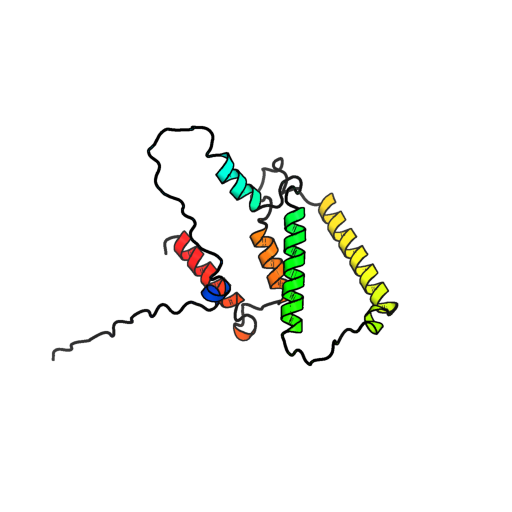xy for tertiary packing density. The bounding box is the smallest axis-aligned box enclosing all Cα atoms.

Secondary structure (3-state, P-SEA). Three-state secondary structure (P-SEA) collapses the eight DSSP classes into helix (a), strand (b), and coil (c). P-SEA assigns these from Cα geometry alone — distances and angles — without requiring backbone oxygens, so it works on any Cα trace.

Secondary structure (8-state, DSSP). Secondary structure is the local, repeating backbone conformation. DSSP classifies it into eight states by reading the hydrogen-bond network: three helix types (H, G, I), two β types (E, B), two non-regular types (T, S), and unstructured coil (-).

Foldseek 3Di. The Foldseek 3Di string encodes local tertiary geometry as a 20-letter alphabet — one character per residue — derived from the relative positions of nearby Cα atoms. Unlike the amino-acid sequence, 3Di is a direct function of the 3D structure, so two proteins with the same fold have similar 3Di strings even at low sequence identity.

mmCIF coordinates. Structure coordinates are given as an mmCIF _atom_site loop: one row per atom with element, residue name, chain id, sequence number, and x/y/z position in Å. Only the four main-chain atoms per residue are included here; side chains are omitted to keep the record compact.

Sequence. This is the polypeptide sequence — one letter per residue, N-terminus first. Length ranges from a few dozen residues for small domains to over a thousand for large multi-domain proteins.